Protein AF-A0A915LHL7-F1 (afdb_monomer)

Foldseek 3Di:
DQDPDQQQAFAEEEEACQLVPCVVVSCVRNVVHNYAYEYEHQDPVRLVNNCVVPDDPSNVNRYDYDYDNALLDDPAAFQAGQEYEYEAPQLVHDPVCLLSSLLVVLRRHHAFHKYKYKYQVVVVVVCCVVVVGPCVSPVVVVSVVSNVVSQWAPKDKDKFWAAPVGHTDDDPDVRIIIMIMIMTGRHHPDPVNVCPVVVVVVVVVVVVVVVVVVVVVVVVVVVVVVVPDDD

Organism: Meloidogyne javanica (NCBI:txid6303)

Radius of gyration: 27.02 Å; Cα contacts (8 Å, |Δi|>4): 341; chains: 1; bounding box: 39×40×112 Å

Secondary structure (DSSP, 8-state):
------GGG-EEEEE--TT-TTHHHHHHHHTTSS-EEEEEES-HHHHHHHHHHH--TTGGGTEEEEE-S-TTS-SS-TT-BSEEEEES-GGGS-GGGHHHHHHHHHHHBPTT-EEEEEEEHHHHHHHHHTTSS-TTTS-HHHHHHHHHHTT-EEEEEEEEEE-TTS-B-SS--TT-EEEEEEEEEPPPPPTTTTSHHHHHHHHHHHHHHHHHHHHHHHHHHHHHTSS----

pLDDT: mean 85.51, std 13.25, range [26.3, 98.06]

Solvent-accessible surface area (backbone atoms only — not comparable to full-atom values): 12699 Å² total; per-residue (Å²): 131,82,78,88,68,74,54,22,63,35,32,36,38,34,46,46,45,53,78,40,83,63,48,62,71,49,46,71,51,14,64,89,44,79,18,36,42,35,34,36,21,70,49,61,70,38,38,54,51,28,48,66,73,62,52,47,83,71,41,56,78,38,44,46,78,42,71,43,94,50,70,57,64,65,100,63,57,70,51,60,25,51,31,37,37,35,52,74,41,74,54,76,48,60,81,91,43,50,52,49,22,35,39,38,51,50,42,27,36,22,64,61,23,43,38,40,38,39,34,52,53,63,60,52,53,51,38,35,74,70,65,76,41,58,73,79,47,67,37,64,64,63,53,50,54,36,37,44,76,41,58,35,35,82,73,44,80,47,82,45,39,20,42,90,87,65,49,78,50,94,68,93,50,94,68,50,43,50,30,43,37,40,36,33,24,33,54,63,76,54,80,65,78,75,34,55,65,57,51,50,53,49,51,53,51,50,54,55,47,54,54,51,51,53,51,51,54,52,50,52,53,56,55,61,62,65,75,73,69,86,130

Nearest PDB structures (foldseek):
  7d8d-assembly1_A  TM=6.693E-01  e=1.305E-07  Saccharomyces cerevisiae
  7wh9-assembly1_C-2  TM=6.176E-01  e=7.398E-08  Aspergillus terreus
  7wh9-assembly1_B-2  TM=6.108E-01  e=6.946E-08  Aspergillus terreus
  7wh9-assembly1_A-2  TM=6.175E-01  e=2.781E-07  Aspergillus terreus
  3tma-assembly1_A  TM=6.399E-01  e=4.906E-07  Thermus thermophilus HB27

Structure (mmCIF, N/CA/C/O backbone):
data_AF-A0A915LHL7-F1
#
_entry.id   AF-A0A915LHL7-F1
#
loop_
_atom_site.group_PDB
_atom_site.id
_atom_site.type_symbol
_atom_site.label_atom_id
_atom_site.label_alt_id
_atom_site.label_comp_id
_atom_site.label_asym_id
_atom_site.label_entity_id
_atom_site.label_seq_id
_atom_site.pdbx_PDB_ins_code
_atom_site.Cartn_x
_atom_site.Cartn_y
_atom_site.Cartn_z
_atom_site.occupancy
_atom_site.B_iso_or_equiv
_atom_site.auth_seq_id
_atom_site.auth_comp_id
_atom_site.auth_asym_id
_atom_site.auth_atom_id
_atom_site.pdbx_PDB_model_num
ATOM 1 N N . MET A 1 1 ? -19.842 -10.366 6.583 1.00 26.30 1 MET A N 1
ATOM 2 C CA . MET A 1 1 ? -20.175 -9.580 5.375 1.00 26.30 1 MET A CA 1
ATOM 3 C C . MET A 1 1 ? -19.188 -8.427 5.313 1.00 26.30 1 MET A C 1
ATOM 5 O O . MET A 1 1 ? -19.157 -7.659 6.261 1.00 26.30 1 MET A O 1
ATOM 9 N N . CYS A 1 2 ? -18.331 -8.351 4.290 1.00 27.56 2 CYS A N 1
ATOM 10 C CA . CYS A 1 2 ? -17.519 -7.148 4.072 1.00 27.56 2 CYS A CA 1
ATOM 11 C C . CYS A 1 2 ? -18.467 -6.035 3.605 1.00 27.56 2 CYS A C 1
ATOM 13 O O . CYS A 1 2 ? -19.235 -6.298 2.674 1.00 27.56 2 CYS A O 1
ATOM 15 N N . PRO A 1 3 ? -18.472 -4.843 4.219 1.00 37.47 3 PRO A N 1
ATOM 16 C CA . PRO A 1 3 ? -19.232 -3.728 3.683 1.00 37.47 3 PRO A CA 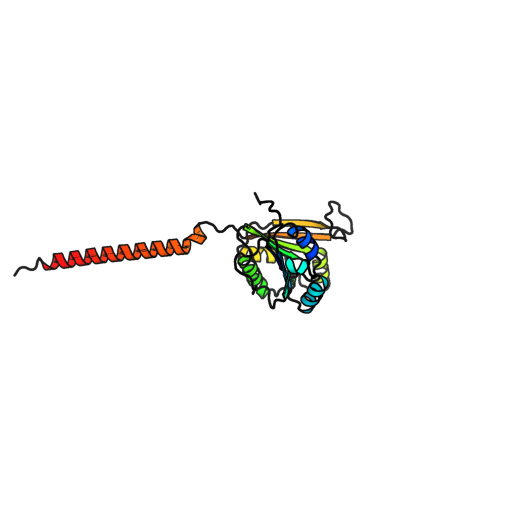1
ATOM 17 C C . PRO A 1 3 ? -18.677 -3.421 2.292 1.00 37.47 3 PRO A C 1
ATOM 19 O O . PRO A 1 3 ? -17.475 -3.229 2.131 1.00 37.47 3 PRO A O 1
ATOM 22 N N . THR A 1 4 ? -19.529 -3.389 1.273 1.00 42.34 4 THR A N 1
ATOM 23 C CA . THR A 1 4 ? -19.229 -2.651 0.045 1.00 42.34 4 THR A CA 1
ATOM 24 C C . THR A 1 4 ? -19.345 -1.170 0.391 1.00 42.34 4 THR A C 1
ATOM 26 O O . THR A 1 4 ? -20.385 -0.561 0.141 1.00 42.34 4 THR A O 1
ATOM 29 N N . SER A 1 5 ? -18.343 -0.620 1.080 1.00 52.28 5 SER A N 1
ATOM 30 C CA . SER A 1 5 ? -18.263 0.817 1.323 1.00 52.28 5 SER A CA 1
ATOM 31 C C . SER A 1 5 ? -17.889 1.505 0.015 1.00 52.28 5 SER A C 1
ATOM 33 O O . SER A 1 5 ? -17.017 1.057 -0.731 1.00 52.28 5 SER A O 1
ATOM 35 N N . SER A 1 6 ? -18.611 2.568 -0.315 1.00 70.06 6 SER A N 1
ATOM 36 C CA . SER A 1 6 ? -18.212 3.476 -1.380 1.00 70.06 6 SER A CA 1
ATOM 37 C C . SER A 1 6 ? -16.912 4.167 -0.971 1.00 70.06 6 SER A C 1
ATOM 39 O O . SER A 1 6 ? -16.874 4.730 0.116 1.00 70.06 6 SER A O 1
ATOM 41 N N . LEU A 1 7 ? -15.908 4.212 -1.850 1.00 82.75 7 LEU A N 1
ATOM 42 C CA . LEU A 1 7 ? -14.631 4.907 -1.595 1.00 82.75 7 LEU A CA 1
ATOM 43 C C . LEU A 1 7 ? -14.772 6.437 -1.449 1.00 82.75 7 LEU A C 1
ATOM 45 O O . LEU A 1 7 ? -13.786 7.132 -1.245 1.00 82.75 7 LEU A O 1
ATOM 49 N N . LEU A 1 8 ? -15.986 6.972 -1.596 1.00 89.62 8 LEU A N 1
ATOM 50 C CA . LEU A 1 8 ? -16.283 8.399 -1.688 1.00 89.62 8 LEU A CA 1
ATOM 51 C C . LEU A 1 8 ? -15.674 9.228 -0.558 1.00 89.62 8 LEU A C 1
ATOM 53 O O . LEU A 1 8 ? -15.230 10.338 -0.822 1.00 89.62 8 LEU A O 1
ATOM 57 N N . ASP A 1 9 ? -15.650 8.700 0.664 1.00 93.00 9 ASP A N 1
ATOM 58 C CA . ASP A 1 9 ? -15.151 9.389 1.859 1.00 93.00 9 ASP A CA 1
ATOM 59 C C . ASP A 1 9 ? -13.873 8.745 2.428 1.00 93.00 9 ASP A C 1
ATOM 61 O O . ASP A 1 9 ? -13.422 9.114 3.512 1.00 93.00 9 ASP A O 1
ATOM 65 N N . ASP A 1 10 ? -13.276 7.800 1.697 1.00 94.75 10 ASP A N 1
ATOM 66 C CA . ASP A 1 10 ? -12.137 7.021 2.176 1.00 94.75 10 ASP A CA 1
ATOM 67 C C . ASP A 1 10 ? -10.823 7.803 2.058 1.00 94.75 10 ASP A C 1
ATOM 69 O O . ASP A 1 10 ? -10.541 8.481 1.062 1.00 94.75 10 ASP A O 1
ATOM 73 N N . TYR A 1 11 ? -9.978 7.649 3.074 1.00 96.94 11 TYR A N 1
ATOM 74 C CA . TYR A 1 11 ? -8.592 8.096 3.068 1.00 96.94 11 TYR A CA 1
ATOM 75 C C . TYR A 1 11 ? -7.725 6.933 2.596 1.00 96.94 11 TYR A C 1
ATOM 77 O O . TYR A 1 11 ? -7.602 5.916 3.285 1.00 96.94 11 TYR A O 1
ATOM 85 N N . ILE A 1 12 ? -7.134 7.071 1.413 1.00 96.81 12 ILE A N 1
ATOM 86 C CA . ILE A 1 12 ? -6.463 5.971 0.715 1.00 96.81 12 ILE A CA 1
ATOM 87 C C . ILE A 1 12 ? -4.965 6.243 0.653 1.00 96.81 12 ILE A C 1
ATOM 89 O O . ILE A 1 12 ? -4.556 7.282 0.136 1.00 96.81 12 ILE A O 1
ATOM 93 N N . LEU A 1 13 ? -4.154 5.299 1.137 1.00 97.44 13 LEU A N 1
ATOM 94 C CA . LEU A 1 13 ? -2.696 5.342 1.019 1.00 97.44 13 LEU A CA 1
ATOM 95 C C . LEU A 1 13 ? -2.204 4.430 -0.113 1.00 97.44 13 LEU A C 1
ATOM 97 O O . LEU A 1 13 ? -2.380 3.214 -0.056 1.00 97.44 13 LEU A O 1
ATOM 101 N N . GLU A 1 14 ? -1.520 5.002 -1.098 1.00 96.00 14 GLU A N 1
ATOM 102 C CA . GLU A 1 14 ? -0.717 4.282 -2.085 1.00 96.00 14 GLU A CA 1
ATOM 103 C C . GLU A 1 14 ? 0.763 4.315 -1.688 1.00 96.00 14 GLU A C 1
ATOM 105 O O . GLU A 1 14 ? 1.358 5.382 -1.508 1.00 96.00 14 GLU A O 1
ATOM 110 N N . VAL A 1 15 ? 1.374 3.135 -1.580 1.00 95.19 15 VAL A N 1
ATOM 111 C CA . VAL A 1 15 ? 2.808 2.986 -1.312 1.00 95.19 15 VAL A CA 1
ATOM 112 C C . VAL A 1 15 ? 3.547 2.701 -2.616 1.00 95.19 15 VAL A C 1
ATOM 114 O O . VAL A 1 15 ? 3.304 1.683 -3.260 1.00 95.19 15 VAL A O 1
ATOM 117 N N . GLY A 1 16 ? 4.479 3.580 -2.981 1.00 92.88 16 GLY A N 1
ATOM 118 C CA . GLY A 1 16 ? 5.259 3.482 -4.213 1.00 92.88 16 GLY A CA 1
ATOM 119 C C . GLY A 1 16 ? 4.461 3.847 -5.460 1.00 92.88 16 GLY A C 1
ATOM 120 O O . GLY A 1 16 ? 4.367 3.035 -6.380 1.00 92.88 16 GLY A O 1
ATOM 121 N N . PHE A 1 17 ? 3.889 5.056 -5.499 1.00 92.38 17 PHE A N 1
ATOM 122 C CA . PHE A 1 17 ? 3.040 5.494 -6.617 1.00 92.38 17 PHE A CA 1
ATOM 123 C C . PHE A 1 17 ? 3.780 5.587 -7.962 1.00 92.38 17 PHE A C 1
ATOM 125 O O . PHE A 1 17 ? 3.149 5.655 -9.023 1.00 92.38 17 PHE A O 1
ATOM 132 N N . GLY A 1 18 ? 5.119 5.599 -7.965 1.00 89.94 18 GLY A N 1
ATOM 133 C CA . GLY A 1 18 ? 5.922 5.591 -9.180 1.00 89.94 18 GLY A CA 1
ATOM 134 C C . GLY A 1 18 ? 5.549 6.735 -10.121 1.00 89.94 18 GLY A C 1
ATOM 135 O O . GLY A 1 18 ? 5.744 7.894 -9.782 1.00 89.94 18 GLY A O 1
ATOM 136 N N . ARG A 1 19 ? 5.030 6.406 -11.314 1.00 86.88 19 ARG A N 1
ATOM 137 C CA . ARG A 1 19 ? 4.592 7.376 -12.345 1.00 86.88 19 ARG A CA 1
ATOM 138 C C . ARG A 1 19 ? 3.170 7.919 -12.147 1.00 86.88 19 ARG A C 1
ATOM 140 O O . ARG A 1 19 ? 2.684 8.644 -13.000 1.00 86.88 19 ARG A O 1
ATOM 147 N N . GLY A 1 20 ? 2.469 7.507 -11.093 1.00 85.75 20 GLY A N 1
ATOM 148 C CA . GLY A 1 20 ? 1.106 7.967 -10.819 1.00 85.75 20 GLY A CA 1
ATOM 149 C C . GLY A 1 20 ? 0.015 7.302 -11.660 1.00 85.75 20 GLY A C 1
ATOM 150 O O . GLY A 1 20 ? -1.114 7.770 -11.656 1.00 85.75 20 GLY A O 1
ATOM 151 N N . ASN A 1 21 ? 0.299 6.183 -12.339 1.00 84.25 21 ASN A N 1
ATOM 152 C CA . ASN A 1 21 ? -0.685 5.482 -13.183 1.00 84.25 21 ASN A CA 1
ATOM 153 C C . ASN A 1 21 ? -1.967 5.064 -12.431 1.00 84.25 21 ASN A C 1
ATOM 155 O O . ASN A 1 21 ? -3.000 4.845 -13.057 1.00 84.25 21 ASN A O 1
ATOM 159 N N . GLY A 1 22 ? -1.877 4.863 -11.112 1.00 82.88 22 GLY A N 1
ATOM 160 C CA . GLY A 1 22 ? -3.012 4.511 -10.260 1.00 82.88 22 GLY A CA 1
ATOM 161 C C . GLY A 1 22 ? -3.809 5.714 -9.759 1.00 82.88 22 GLY A C 1
ATOM 162 O O . GLY A 1 22 ? -4.953 5.537 -9.347 1.00 82.88 22 GLY A O 1
ATOM 163 N N . VAL A 1 23 ? -3.243 6.924 -9.824 1.00 87.88 23 VAL A N 1
ATOM 164 C CA . VAL A 1 23 ? -3.800 8.109 -9.167 1.00 87.88 23 VAL A CA 1
ATOM 165 C C . VAL A 1 23 ? -5.158 8.460 -9.755 1.00 87.88 23 VAL A C 1
ATOM 167 O O . VAL A 1 23 ? -6.136 8.498 -9.014 1.00 87.88 23 VAL A O 1
ATOM 170 N N . ASP A 1 24 ? -5.245 8.647 -11.073 1.00 85.19 24 ASP A N 1
ATOM 171 C CA . ASP A 1 24 ? -6.485 9.074 -11.734 1.00 85.19 24 ASP A CA 1
ATOM 172 C C . ASP A 1 24 ? -7.638 8.102 -11.453 1.00 85.19 24 ASP A C 1
ATOM 174 O O . ASP A 1 24 ? -8.745 8.515 -11.111 1.00 85.19 24 ASP A O 1
ATOM 178 N N . LEU A 1 25 ? -7.352 6.796 -11.480 1.00 86.75 25 LEU A N 1
ATOM 179 C CA . LEU A 1 25 ? -8.334 5.742 -11.209 1.00 86.75 25 LEU A CA 1
ATOM 180 C C . LEU A 1 25 ? -8.891 5.792 -9.781 1.00 86.75 25 LEU A C 1
ATOM 182 O O . LEU A 1 25 ? -10.041 5.409 -9.549 1.00 86.75 25 LEU A O 1
ATOM 186 N N . ILE A 1 26 ? -8.075 6.202 -8.809 1.00 89.56 26 ILE A N 1
ATOM 187 C CA . ILE A 1 26 ? -8.510 6.375 -7.421 1.00 89.56 26 ILE A CA 1
ATOM 188 C C . ILE A 1 26 ? -9.242 7.702 -7.262 1.00 89.56 26 ILE A C 1
ATOM 190 O O . ILE A 1 26 ? -10.323 7.740 -6.671 1.00 89.56 26 ILE A O 1
ATOM 194 N N . LEU A 1 27 ? -8.689 8.773 -7.826 1.00 88.81 27 LEU A N 1
ATOM 195 C CA . LEU A 1 27 ? -9.266 10.104 -7.769 1.00 88.81 27 LEU A CA 1
ATOM 196 C C . LEU A 1 27 ? -10.687 10.131 -8.327 1.00 88.81 27 LEU A C 1
ATOM 198 O O . LEU A 1 27 ? -11.585 10.628 -7.651 1.00 88.81 27 LEU A O 1
ATOM 202 N N . GLU A 1 28 ? -10.929 9.513 -9.485 1.00 88.44 28 GLU A N 1
ATOM 203 C CA . GLU A 1 28 ? -12.268 9.365 -10.075 1.00 88.44 28 GLU A CA 1
ATOM 204 C C . GLU A 1 28 ? -13.296 8.767 -9.100 1.00 88.44 28 GLU A C 1
ATOM 206 O O . GLU A 1 28 ? -14.484 9.090 -9.168 1.00 88.44 28 GLU A O 1
ATOM 211 N N . ARG A 1 29 ? -12.856 7.910 -8.169 1.00 89.38 29 ARG A N 1
ATOM 212 C CA . ARG A 1 29 ? -13.735 7.258 -7.190 1.00 89.38 29 ARG A CA 1
ATOM 213 C C . ARG A 1 29 ? -13.945 8.048 -5.908 1.00 89.38 29 ARG A C 1
ATOM 215 O O . ARG A 1 29 ? -14.979 7.845 -5.280 1.00 89.38 29 ARG A O 1
ATOM 222 N N . ILE A 1 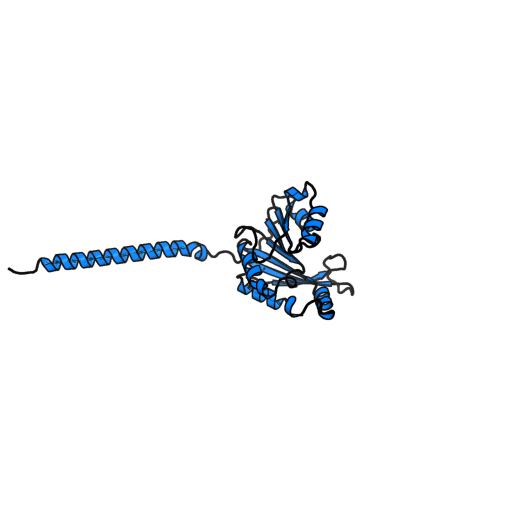30 ? -13.011 8.913 -5.518 1.00 90.31 30 ILE A N 1
ATOM 223 C CA . ILE A 1 30 ? -13.119 9.720 -4.288 1.00 90.31 30 ILE A CA 1
ATOM 224 C C . ILE A 1 30 ? -13.610 11.148 -4.558 1.00 90.31 30 ILE A C 1
ATOM 226 O O . ILE A 1 30 ? -14.157 11.792 -3.666 1.00 90.31 30 ILE A O 1
ATOM 230 N N . PHE A 1 31 ? -13.452 11.653 -5.789 1.00 86.88 31 PHE A N 1
ATOM 231 C CA . PHE A 1 31 ? -13.861 13.005 -6.185 1.00 86.88 31 PHE A CA 1
ATOM 232 C C . PHE A 1 31 ? -15.321 13.346 -5.851 1.00 86.88 31 PHE A C 1
ATOM 234 O O . PHE A 1 31 ? -15.551 14.473 -5.412 1.00 86.88 31 PHE A O 1
ATOM 241 N N . PRO A 1 32 ? -16.307 12.435 -6.010 1.00 88.56 32 PRO A N 1
ATOM 242 C CA . PRO A 1 32 ? -17.695 12.769 -5.701 1.00 88.56 32 PRO A CA 1
ATOM 243 C C . PRO A 1 32 ? -18.003 12.887 -4.195 1.00 88.56 32 PRO A C 1
ATOM 245 O O . PRO A 1 32 ? -19.106 13.309 -3.855 1.00 88.56 32 PRO A O 1
ATOM 248 N N . GLY A 1 33 ? -17.076 12.513 -3.302 1.00 89.81 33 GLY A N 1
ATOM 249 C CA . GLY A 1 33 ? -17.235 12.605 -1.846 1.00 89.81 33 GLY A CA 1
ATOM 250 C C . GLY A 1 33 ? -16.120 13.403 -1.168 1.00 89.81 33 GLY A C 1
ATOM 251 O O . GLY A 1 33 ? -15.505 14.278 -1.780 1.00 89.81 33 GLY A O 1
ATOM 252 N N . ASN A 1 34 ? -15.860 13.136 0.115 1.00 91.56 34 ASN A N 1
ATOM 253 C CA . ASN A 1 34 ? -14.859 13.847 0.924 1.00 91.56 34 ASN A CA 1
ATOM 254 C C . ASN A 1 34 ? -13.522 13.110 1.060 1.00 91.56 34 ASN A C 1
ATOM 256 O O . ASN A 1 34 ? -12.629 13.607 1.740 1.00 91.56 34 ASN A O 1
ATOM 260 N N . GLY A 1 35 ? -13.368 11.974 0.386 1.00 93.38 35 GLY A N 1
ATOM 261 C CA . GLY A 1 35 ? -12.179 11.137 0.444 1.00 93.38 35 GLY A CA 1
ATOM 262 C C . GLY A 1 35 ? -10.947 11.856 -0.085 1.00 93.38 35 GLY A C 1
ATOM 263 O O . GLY A 1 35 ? -11.043 12.860 -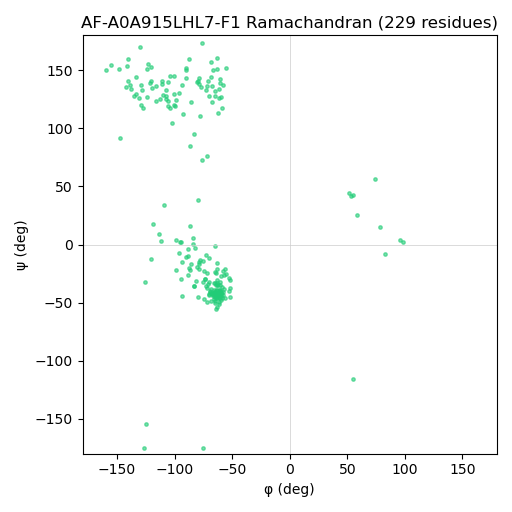0.811 1.00 93.38 35 GLY A O 1
ATOM 264 N N . GLN A 1 36 ? -9.788 11.329 0.297 1.00 94.94 36 GLN A N 1
ATOM 265 C CA . GLN A 1 36 ? -8.495 11.915 -0.023 1.00 94.94 36 GLN A CA 1
ATOM 266 C C . GLN A 1 36 ? -7.466 10.826 -0.335 1.00 94.94 36 GLN A C 1
ATOM 268 O O . GLN A 1 36 ? -7.368 9.805 0.346 1.00 94.94 36 GLN A O 1
ATOM 273 N N . TYR A 1 37 ? -6.698 11.058 -1.394 1.00 95.06 37 TYR A N 1
ATOM 274 C CA . TYR A 1 37 ? -5.618 10.193 -1.833 1.00 95.06 37 TYR A CA 1
ATOM 275 C C . TYR A 1 37 ? -4.289 10.655 -1.228 1.00 95.06 37 TYR A C 1
ATOM 277 O O . TYR A 1 37 ? -3.972 11.846 -1.221 1.00 95.06 37 TYR A O 1
ATOM 285 N N . TYR A 1 38 ? -3.491 9.698 -0.770 1.00 95.75 38 TYR A N 1
ATOM 286 C CA . TYR A 1 38 ? -2.150 9.905 -0.249 1.00 95.75 38 TYR A CA 1
ATOM 287 C C . TYR A 1 38 ? -1.198 8.973 -0.981 1.00 95.75 38 TYR A C 1
ATOM 289 O O . TYR A 1 38 ? -1.321 7.760 -0.879 1.00 95.75 38 TYR A O 1
ATOM 297 N N . GLY A 1 39 ? -0.237 9.531 -1.704 1.00 94.69 39 GLY A N 1
ATOM 298 C CA . GLY A 1 39 ? 0.826 8.773 -2.347 1.00 94.69 39 GLY A CA 1
ATOM 299 C C . GLY A 1 39 ? 2.146 8.990 -1.623 1.00 94.69 39 GLY A C 1
ATOM 300 O O . GLY A 1 39 ? 2.579 10.135 -1.477 1.00 94.69 39 GLY A O 1
ATOM 301 N N . ILE A 1 40 ? 2.825 7.907 -1.240 1.00 94.62 40 ILE A N 1
ATOM 302 C CA . ILE A 1 40 ? 4.218 7.959 -0.776 1.00 94.62 40 ILE A CA 1
ATOM 303 C C . ILE A 1 40 ? 5.174 7.297 -1.767 1.00 94.62 40 ILE A C 1
ATOM 305 O O . ILE A 1 40 ? 4.864 6.253 -2.333 1.00 94.62 40 ILE A O 1
ATOM 309 N N . GLU A 1 41 ? 6.351 7.886 -1.965 1.00 93.06 41 GLU A N 1
ATOM 310 C CA . GLU A 1 41 ? 7.377 7.367 -2.877 1.00 93.06 41 GLU A CA 1
ATOM 311 C C . GLU A 1 41 ? 8.776 7.539 -2.276 1.00 93.06 41 GLU A C 1
ATOM 313 O O . GLU A 1 41 ? 9.080 8.545 -1.634 1.00 93.06 41 GLU A O 1
ATOM 318 N N . LEU A 1 42 ? 9.625 6.528 -2.472 1.00 91.00 42 LEU A N 1
ATOM 319 C CA . LEU A 1 42 ? 11.000 6.512 -1.976 1.00 91.00 42 LEU A CA 1
ATOM 320 C C . LEU A 1 42 ? 11.938 7.261 -2.934 1.00 91.00 42 LEU A C 1
ATOM 322 O O . LEU A 1 42 ? 12.896 7.903 -2.512 1.00 91.00 42 LEU A O 1
ATOM 326 N N . SER A 1 43 ? 11.685 7.168 -4.241 1.00 89.44 43 SER A N 1
ATOM 327 C CA . SER A 1 43 ? 12.497 7.837 -5.254 1.00 89.44 43 SER A CA 1
ATOM 328 C C . SER A 1 43 ? 12.156 9.324 -5.353 1.00 89.44 43 SER A C 1
ATOM 330 O O . SER A 1 43 ? 11.116 9.682 -5.900 1.00 89.44 43 SER A O 1
ATOM 332 N N . ASN A 1 44 ? 13.078 10.193 -4.927 1.00 86.81 44 ASN A N 1
ATOM 333 C CA . ASN A 1 44 ? 12.933 11.654 -5.050 1.00 86.81 44 ASN A CA 1
ATOM 334 C C . ASN A 1 44 ? 12.591 12.063 -6.487 1.00 86.81 44 ASN A C 1
ATOM 336 O O . ASN A 1 44 ? 11.666 12.825 -6.724 1.00 86.81 44 ASN A O 1
ATOM 340 N N . TYR A 1 45 ? 13.298 11.480 -7.458 1.00 88.44 45 TYR A N 1
ATOM 341 C CA . TYR A 1 45 ? 13.081 11.754 -8.875 1.00 88.44 45 TYR A CA 1
ATOM 342 C C . TYR A 1 45 ? 11.654 11.415 -9.330 1.00 88.44 45 TYR A C 1
ATOM 344 O O . TYR A 1 45 ? 11.036 12.198 -10.046 1.00 88.44 45 TYR A O 1
ATOM 352 N N . MET A 1 46 ? 11.121 10.259 -8.916 1.00 88.75 46 MET A N 1
ATOM 353 C CA . MET A 1 46 ? 9.758 9.860 -9.284 1.00 88.75 46 MET A CA 1
ATOM 354 C C . MET A 1 46 ? 8.714 10.694 -8.541 1.00 88.75 46 MET A C 1
ATOM 356 O O . MET A 1 46 ? 7.701 11.054 -9.133 1.00 88.75 46 MET A O 1
ATOM 360 N N . ALA A 1 47 ? 8.971 11.036 -7.276 1.00 87.88 47 ALA A N 1
ATOM 361 C CA . ALA A 1 47 ? 8.092 11.901 -6.504 1.00 87.88 47 ALA A CA 1
ATOM 362 C C . ALA A 1 47 ? 7.964 13.291 -7.141 1.00 87.88 47 ALA A C 1
ATOM 364 O O . ALA A 1 47 ? 6.847 13.780 -7.324 1.00 87.88 47 ALA A O 1
ATOM 365 N N . ASP A 1 48 ? 9.084 13.888 -7.547 1.00 86.00 48 ASP A N 1
ATOM 366 C CA . ASP A 1 48 ? 9.113 15.206 -8.181 1.00 86.00 48 ASP A CA 1
ATOM 367 C C . ASP A 1 48 ? 8.393 15.198 -9.534 1.00 86.00 48 ASP A C 1
ATOM 369 O O . ASP A 1 48 ? 7.502 16.016 -9.763 1.00 86.00 48 ASP A O 1
ATOM 373 N N . ILE A 1 49 ? 8.722 14.248 -10.417 1.00 86.62 49 ILE A N 1
ATOM 374 C CA . ILE A 1 49 ? 8.110 14.185 -11.752 1.00 86.62 4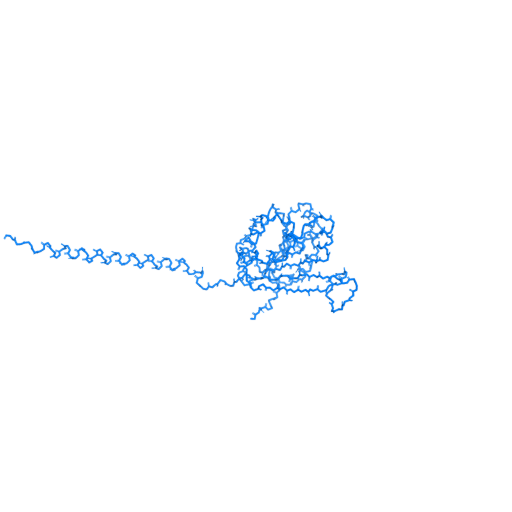9 ILE A CA 1
ATOM 375 C C . ILE A 1 49 ? 6.611 13.944 -11.650 1.00 86.62 49 ILE A C 1
ATOM 377 O O . ILE A 1 49 ? 5.834 14.738 -12.174 1.00 86.62 49 ILE A O 1
ATOM 381 N N . THR A 1 50 ? 6.191 12.903 -10.939 1.00 85.25 50 THR A N 1
ATOM 382 C CA . THR A 1 50 ? 4.775 12.535 -10.888 1.00 85.25 50 THR A CA 1
ATOM 383 C C . THR A 1 50 ? 3.949 13.609 -10.204 1.00 85.25 50 THR A C 1
ATOM 385 O O . THR A 1 50 ? 2.883 13.959 -10.696 1.00 85.25 50 THR A O 1
ATOM 388 N N . SER A 1 51 ? 4.439 14.193 -9.106 1.00 81.00 51 SER A N 1
ATOM 389 C CA . SER A 1 51 ? 3.716 15.293 -8.466 1.00 81.00 51 SER A CA 1
ATOM 390 C C . SER A 1 51 ? 3.614 16.514 -9.384 1.00 81.00 51 SER A C 1
ATOM 392 O O . SER A 1 51 ? 2.581 17.172 -9.382 1.00 81.00 51 SER A O 1
ATOM 394 N N . SER A 1 52 ? 4.627 16.803 -10.207 1.00 81.81 52 SER A N 1
ATOM 395 C CA . SER A 1 52 ? 4.568 17.910 -11.168 1.00 81.81 52 SER A CA 1
ATOM 396 C C . SER A 1 52 ? 3.608 17.656 -12.337 1.00 81.81 52 SER A C 1
ATOM 398 O O . SER A 1 52 ? 2.969 18.595 -12.804 1.00 81.81 52 SER A O 1
ATOM 400 N N . GLU A 1 53 ? 3.486 16.403 -12.784 1.00 82.56 53 GLU A N 1
ATOM 401 C CA . GLU A 1 53 ? 2.638 16.011 -13.916 1.00 82.56 53 GLU A CA 1
ATOM 402 C C . GLU A 1 53 ? 1.170 15.815 -13.513 1.00 82.56 53 GLU A C 1
ATOM 404 O O . GLU A 1 53 ? 0.277 16.139 -14.292 1.00 82.56 53 GLU A O 1
ATOM 409 N N . VAL A 1 54 ? 0.918 15.303 -12.304 1.00 77.69 54 VAL A N 1
ATOM 410 C CA . VAL A 1 54 ? -0.421 14.902 -11.838 1.00 77.69 54 VAL A CA 1
ATOM 411 C C . VAL A 1 54 ? -1.127 16.008 -11.050 1.00 77.69 54 VAL A C 1
ATOM 413 O O . VAL A 1 54 ? -2.352 16.089 -11.052 1.00 77.69 54 VAL A O 1
ATOM 416 N N . LEU A 1 55 ? -0.389 16.880 -10.354 1.00 75.94 55 LEU A N 1
ATOM 417 C CA . LEU A 1 55 ? -1.002 17.905 -9.506 1.00 75.94 55 LEU A CA 1
ATOM 418 C C . LEU A 1 55 ? -1.346 19.182 -10.280 1.00 75.94 55 LEU A C 1
ATOM 420 O O . LEU A 1 55 ? -0.613 20.180 -10.219 1.00 75.94 55 LEU A O 1
ATOM 424 N N . ASP A 1 56 ? -2.519 19.181 -10.907 1.00 79.94 56 ASP A N 1
ATOM 425 C CA . ASP A 1 56 ? -3.241 20.415 -11.216 1.00 79.94 56 ASP A CA 1
ATOM 426 C C . ASP A 1 56 ? -3.933 21.003 -9.965 1.00 79.94 56 ASP A C 1
ATOM 428 O O . ASP A 1 56 ? -3.927 20.411 -8.879 1.00 79.94 56 ASP A O 1
ATOM 432 N N . ASP A 1 57 ? -4.511 22.200 -10.092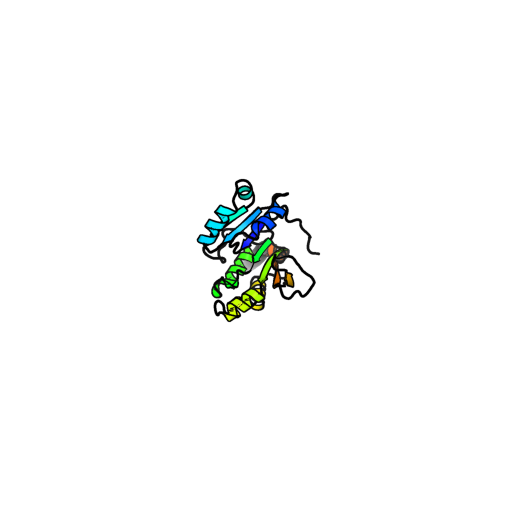 1.00 70.19 57 ASP A N 1
ATOM 433 C CA . ASP A 1 57 ? -5.117 22.912 -8.957 1.00 70.19 57 ASP A CA 1
ATOM 434 C C . ASP A 1 57 ? -6.273 22.136 -8.306 1.00 70.19 57 ASP A C 1
ATOM 436 O O . ASP A 1 57 ? -6.466 22.212 -7.092 1.00 70.19 57 ASP A O 1
ATOM 440 N N . ILE A 1 58 ? -7.024 21.358 -9.091 1.00 68.81 58 ILE A N 1
ATOM 441 C CA . ILE A 1 58 ? -8.159 20.568 -8.603 1.00 68.81 58 ILE A CA 1
ATOM 442 C C . ILE A 1 58 ? -7.640 19.362 -7.823 1.00 68.81 58 ILE A C 1
ATOM 444 O O . ILE A 1 58 ? -8.067 19.101 -6.695 1.00 68.81 58 ILE A O 1
ATOM 448 N N . THR A 1 59 ? -6.659 18.667 -8.383 1.00 76.81 59 THR A N 1
ATOM 449 C CA . THR A 1 59 ? -6.067 17.465 -7.807 1.00 76.81 59 THR A CA 1
ATOM 450 C C . THR A 1 59 ? -5.332 17.770 -6.507 1.00 76.81 59 THR A C 1
ATOM 452 O O . THR A 1 59 ? -5.419 16.988 -5.561 1.00 76.81 59 THR A O 1
ATOM 455 N N . ARG A 1 60 ? -4.721 18.955 -6.373 1.00 77.19 60 ARG A N 1
ATOM 456 C CA . ARG A 1 60 ? -4.094 19.413 -5.114 1.00 77.19 60 ARG A CA 1
ATOM 457 C C . ARG A 1 60 ? -5.050 19.469 -3.925 1.00 77.19 60 ARG A C 1
ATOM 459 O O . ARG A 1 60 ? -4.596 19.394 -2.788 1.00 77.19 60 ARG A O 1
ATOM 466 N N . THR A 1 61 ? -6.358 19.578 -4.159 1.00 82.69 61 THR A N 1
ATOM 467 C CA . THR A 1 61 ? -7.354 19.552 -3.074 1.00 82.69 61 THR A CA 1
ATOM 468 C C . THR A 1 61 ? -7.685 18.136 -2.593 1.00 82.69 61 THR A C 1
ATOM 470 O O . THR A 1 61 ? -8.174 17.968 -1.477 1.00 82.69 61 THR A O 1
ATOM 473 N N . LYS A 1 62 ? -7.397 17.112 -3.408 1.00 89.56 62 LYS A N 1
ATOM 474 C CA . LYS A 1 62 ? -7.800 15.712 -3.195 1.00 89.56 62 LYS A CA 1
ATOM 475 C C . LYS A 1 62 ? -6.646 14.721 -3.099 1.00 89.56 62 LYS A C 1
ATOM 477 O O . LYS A 1 62 ? -6.870 13.593 -2.670 1.00 89.56 62 LYS A O 1
ATOM 482 N N . ALA A 1 63 ? -5.437 15.131 -3.455 1.00 91.75 63 ALA A N 1
ATOM 483 C CA . ALA A 1 63 ? -4.255 14.291 -3.473 1.00 91.75 63 ALA A CA 1
ATOM 484 C C . ALA A 1 63 ? -3.105 14.939 -2.701 1.00 91.75 63 ALA A C 1
ATOM 486 O O . ALA A 1 63 ? -2.770 16.105 -2.913 1.00 91.75 63 ALA A O 1
ATOM 487 N N . MET A 1 64 ? -2.455 14.153 -1.850 1.00 91.50 64 MET A N 1
ATOM 488 C CA . MET A 1 64 ? -1.199 14.507 -1.202 1.00 91.50 64 MET A CA 1
ATOM 489 C C . MET A 1 64 ? -0.112 13.548 -1.668 1.00 91.50 64 MET A C 1
ATOM 491 O O . MET A 1 64 ? -0.231 12.340 -1.495 1.00 91.50 64 MET A O 1
ATOM 495 N N . PHE A 1 65 ? 0.967 14.085 -2.229 1.00 90.69 65 PHE A N 1
ATOM 496 C CA . PHE A 1 65 ? 2.146 13.308 -2.599 1.00 90.69 65 PHE A CA 1
ATOM 497 C C . PHE A 1 65 ? 3.272 13.628 -1.629 1.00 90.69 65 PHE A C 1
ATOM 499 O O . PHE A 1 65 ? 3.512 14.791 -1.304 1.00 90.69 65 PHE A O 1
ATOM 506 N N . SER A 1 66 ? 3.946 12.603 -1.124 1.00 90.06 66 SER A N 1
ATOM 507 C CA . SER A 1 66 ? 5.032 12.760 -0.163 1.00 90.06 66 SER A CA 1
ATOM 508 C C . SER A 1 66 ? 6.206 11.871 -0.532 1.00 90.06 66 SER A C 1
ATOM 510 O O . SER A 1 66 ? 6.071 10.664 -0.718 1.00 90.06 66 SER A O 1
ATOM 512 N N . GLN A 1 67 ? 7.383 12.477 -0.606 1.00 89.94 67 GLN A N 1
ATOM 513 C CA . GLN A 1 67 ? 8.625 11.725 -0.624 1.00 89.94 67 GLN A CA 1
ATOM 514 C C . GLN A 1 67 ? 8.928 11.247 0.800 1.00 89.94 67 GLN A C 1
ATOM 516 O O . GLN A 1 67 ? 8.824 12.023 1.752 1.00 89.94 67 GLN A O 1
ATOM 521 N N . ILE A 1 68 ? 9.336 9.990 0.948 1.00 89.62 68 ILE A N 1
ATOM 522 C CA . ILE A 1 68 ? 9.746 9.429 2.238 1.00 89.62 68 ILE A CA 1
ATOM 523 C C . ILE A 1 68 ? 11.164 8.867 2.167 1.00 89.62 68 ILE A C 1
ATOM 525 O O . ILE A 1 68 ? 11.651 8.500 1.103 1.00 89.62 68 ILE A O 1
ATOM 529 N N . GLY A 1 69 ? 11.835 8.795 3.318 1.00 85.19 69 GLY A N 1
ATOM 530 C CA . GLY A 1 69 ? 13.159 8.180 3.415 1.00 85.19 69 GLY A CA 1
ATOM 531 C C . GLY A 1 69 ? 13.111 6.656 3.524 1.00 85.19 69 GLY A C 1
ATOM 532 O O . GLY A 1 69 ? 14.038 5.992 3.070 1.00 85.19 69 GLY A O 1
ATOM 533 N N . MET A 1 70 ? 12.061 6.106 4.147 1.00 87.69 70 MET A N 1
ATOM 534 C CA . MET A 1 70 ? 11.868 4.670 4.380 1.00 87.69 70 MET A CA 1
ATOM 535 C C . MET A 1 70 ? 10.380 4.366 4.634 1.00 87.69 70 MET A C 1
ATOM 537 O O . MET A 1 70 ? 9.670 5.203 5.187 1.00 87.69 70 MET A O 1
ATOM 541 N N . PHE A 1 71 ? 9.907 3.167 4.275 1.00 88.31 71 PHE A N 1
ATOM 542 C CA . PHE A 1 71 ? 8.503 2.759 4.479 1.00 88.31 71 PHE A CA 1
ATOM 543 C C . PHE A 1 71 ? 8.182 2.320 5.914 1.00 88.31 71 PHE A C 1
ATOM 545 O O . PHE A 1 71 ? 7.019 2.303 6.300 1.00 88.31 71 PHE A O 1
ATOM 552 N N . ASN A 1 72 ? 9.202 2.016 6.717 1.00 89.75 72 ASN A N 1
ATOM 553 C CA . ASN A 1 72 ? 9.076 1.673 8.133 1.00 89.75 72 ASN A CA 1
ATOM 554 C C . ASN A 1 72 ? 9.073 2.900 9.067 1.00 89.75 72 ASN A C 1
ATOM 556 O O . ASN A 1 72 ? 9.262 2.751 10.273 1.00 89.75 72 ASN A O 1
ATOM 560 N N . PHE A 1 73 ? 8.854 4.102 8.529 1.00 91.25 73 PHE A N 1
ATOM 561 C CA . PHE A 1 73 ? 8.582 5.296 9.322 1.00 91.25 73 PHE A CA 1
ATOM 562 C C . PHE A 1 73 ? 7.639 6.226 8.555 1.00 91.25 73 PHE A C 1
ATOM 564 O O . PHE A 1 73 ? 8.073 7.055 7.750 1.00 91.25 73 PHE A O 1
ATOM 571 N N . LEU A 1 74 ? 6.334 6.065 8.777 1.00 94.38 74 LEU A N 1
ATOM 572 C CA . LEU A 1 74 ? 5.319 6.835 8.066 1.00 94.38 74 LEU A CA 1
ATOM 573 C C . LEU A 1 74 ? 4.869 8.060 8.881 1.00 94.38 74 LEU A C 1
ATOM 575 O O . LEU A 1 74 ? 4.470 7.905 10.039 1.00 94.38 74 LEU A O 1
ATOM 579 N N . PRO A 1 75 ? 4.834 9.272 8.291 1.00 93.31 75 PRO A N 1
ATOM 580 C CA . PRO A 1 75 ? 4.470 10.511 8.985 1.00 93.31 75 PRO A CA 1
ATOM 581 C C . PRO A 1 75 ? 2.946 10.677 9.146 1.00 93.31 75 PRO A C 1
ATOM 583 O O . PRO A 1 75 ? 2.408 11.774 9.008 1.00 93.31 75 PRO A O 1
ATOM 586 N N . TYR A 1 76 ? 2.236 9.582 9.414 1.00 96.31 76 TYR A N 1
ATOM 587 C CA . TYR A 1 76 ? 0.786 9.549 9.574 1.00 96.31 76 TYR A CA 1
ATOM 588 C C . TYR A 1 76 ? 0.410 9.026 10.954 1.00 96.31 76 TYR A C 1
ATOM 590 O O . TYR A 1 76 ? 1.141 8.242 11.566 1.00 96.31 76 TYR A O 1
ATOM 598 N N . ASN A 1 77 ? -0.755 9.446 11.437 1.00 96.56 77 ASN A N 1
ATOM 599 C CA . ASN A 1 77 ? -1.285 8.986 12.712 1.00 96.56 77 ASN A CA 1
ATOM 600 C C . ASN A 1 77 ? -1.673 7.502 12.652 1.00 96.56 77 ASN A C 1
ATOM 602 O O . ASN A 1 77 ? -1.941 6.944 11.589 1.00 96.56 77 ASN A O 1
ATOM 606 N N . THR A 1 78 ? -1.704 6.868 13.821 1.00 97.06 78 THR A N 1
ATOM 607 C CA . THR A 1 78 ? -2.280 5.530 13.985 1.00 97.06 78 THR A CA 1
ATOM 608 C C . THR A 1 78 ? -3.763 5.545 13.606 1.00 97.06 78 THR A C 1
ATOM 610 O O . THR A 1 78 ? -4.458 6.508 13.926 1.00 97.06 78 THR A O 1
ATOM 613 N N . ASP A 1 79 ? -4.246 4.478 12.964 1.00 97.31 79 ASP A N 1
ATOM 614 C CA . ASP A 1 79 ? -5.647 4.303 12.554 1.00 97.31 79 ASP A CA 1
ATOM 615 C C . ASP A 1 79 ? -6.190 5.467 11.689 1.00 97.31 79 ASP A C 1
ATOM 617 O O . ASP A 1 79 ? -7.310 5.941 11.884 1.00 97.31 79 ASP A O 1
ATOM 621 N N . PHE A 1 80 ? -5.399 5.954 10.731 1.00 97.50 80 PHE A N 1
ATOM 622 C CA . PHE A 1 80 ? -5.753 7.091 9.878 1.00 97.50 80 PHE A CA 1
ATOM 623 C C . PHE A 1 80 ? -6.406 6.685 8.547 1.00 97.50 80 PHE A C 1
ATOM 625 O O . PHE A 1 80 ? -7.417 7.271 8.162 1.00 97.50 80 PHE A O 1
ATOM 632 N N . PHE A 1 81 ? -5.870 5.674 7.859 1.00 98.06 81 PHE A N 1
ATOM 633 C CA . PHE A 1 81 ? -6.3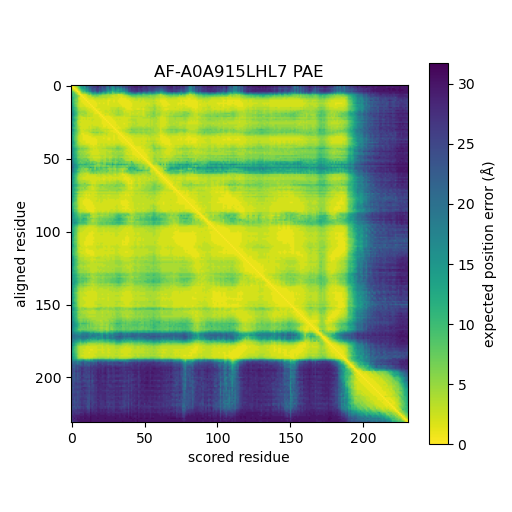14 5.302 6.510 1.00 98.06 81 PHE A CA 1
ATOM 634 C C . PHE A 1 81 ? -7.440 4.268 6.511 1.00 98.06 81 PHE A C 1
ATOM 636 O O . PHE A 1 81 ? -7.434 3.327 7.307 1.00 98.06 81 PHE A O 1
ATOM 643 N N . ASP A 1 82 ? -8.371 4.417 5.571 1.00 97.50 82 ASP A N 1
ATOM 644 C CA . ASP A 1 82 ? -9.484 3.492 5.324 1.00 97.50 82 ASP A CA 1
ATOM 645 C C . ASP A 1 82 ? -9.093 2.359 4.368 1.00 97.50 82 ASP A C 1
ATOM 647 O O . ASP A 1 82 ? -9.707 1.293 4.373 1.00 97.50 82 ASP A O 1
ATOM 651 N N . SER A 1 83 ? -8.048 2.553 3.563 1.00 96.56 83 SER A N 1
ATOM 652 C CA . SER A 1 83 ? -7.411 1.484 2.797 1.00 96.56 83 SER A CA 1
ATOM 653 C C . SER A 1 83 ? -5.961 1.823 2.462 1.00 96.56 83 SER A C 1
ATOM 655 O O . SER A 1 83 ? -5.572 2.990 2.385 1.00 96.56 83 SER A O 1
ATOM 657 N N . LEU A 1 84 ? -5.155 0.782 2.264 1.00 97.12 84 LEU A N 1
ATOM 658 C CA . LEU A 1 84 ? -3.773 0.900 1.811 1.00 97.12 84 LEU A CA 1
ATOM 659 C C . LEU A 1 84 ? -3.564 -0.037 0.630 1.00 97.12 84 LEU A C 1
ATOM 661 O O . LEU A 1 84 ? -4.012 -1.184 0.658 1.00 97.12 84 LEU A O 1
ATOM 665 N N . PHE A 1 85 ? -2.879 0.412 -0.411 1.00 96.44 85 PHE A N 1
ATOM 666 C CA . PHE A 1 85 ? -2.459 -0.488 -1.470 1.00 96.44 85 PHE A CA 1
ATOM 667 C C . PHE A 1 85 ? -1.059 -0.192 -1.982 1.00 96.44 85 PHE A C 1
ATOM 669 O O . PHE A 1 85 ? -0.519 0.902 -1.827 1.00 96.44 85 PHE A O 1
ATOM 676 N N . HIS A 1 86 ? -0.469 -1.201 -2.610 1.00 94.75 86 HIS A N 1
ATOM 677 C CA . HIS A 1 86 ? 0.748 -1.045 -3.384 1.00 94.75 86 HIS A CA 1
ATOM 678 C C . HIS A 1 86 ? 0.791 -2.028 -4.542 1.00 94.75 86 HIS A C 1
ATOM 680 O O . HIS A 1 86 ? 0.181 -3.101 -4.508 1.00 94.75 86 HIS A O 1
ATOM 686 N N . ILE A 1 87 ? 1.477 -1.632 -5.607 1.00 92.56 87 ILE A N 1
ATOM 687 C CA . ILE A 1 87 ? 1.527 -2.396 -6.848 1.00 92.56 87 ILE A CA 1
ATOM 688 C C . ILE A 1 87 ? 2.982 -2.544 -7.234 1.00 92.56 87 ILE A C 1
ATOM 690 O O . ILE A 1 87 ? 3.663 -1.556 -7.488 1.00 92.56 87 ILE A O 1
ATOM 694 N N . ASP A 1 88 ? 3.447 -3.788 -7.327 1.00 88.56 88 ASP A N 1
ATOM 695 C CA . ASP A 1 88 ? 4.780 -4.087 -7.834 1.00 88.56 88 ASP A CA 1
ATOM 696 C C . ASP A 1 88 ? 5.889 -3.266 -7.122 1.00 88.56 88 ASP A C 1
ATOM 698 O O . ASP A 1 88 ? 6.780 -2.737 -7.789 1.00 88.56 88 ASP A O 1
ATOM 702 N N . VAL A 1 89 ? 5.858 -3.134 -5.789 1.00 86.31 89 VAL A N 1
ATOM 703 C CA . VAL A 1 89 ? 6.860 -2.318 -5.070 1.00 86.31 89 VAL A CA 1
ATOM 704 C C . VAL A 1 89 ? 7.594 -3.044 -3.945 1.00 86.31 89 VAL A C 1
ATOM 706 O O . VAL A 1 89 ? 8.766 -2.750 -3.736 1.00 86.31 89 VAL A O 1
ATOM 709 N N . PHE A 1 90 ? 6.984 -3.997 -3.228 1.00 81.81 90 PHE A N 1
ATOM 710 C CA . PHE A 1 90 ? 7.604 -4.485 -1.983 1.00 81.81 90 PHE A CA 1
ATOM 711 C C . PHE A 1 90 ? 8.955 -5.185 -2.176 1.00 81.81 90 PHE A C 1
ATOM 713 O O . PHE A 1 90 ? 9.784 -5.181 -1.274 1.00 81.81 90 PHE A O 1
ATOM 720 N N . TYR A 1 91 ? 9.216 -5.725 -3.367 1.00 79.06 91 TYR A N 1
ATOM 721 C CA . TYR A 1 91 ? 10.509 -6.308 -3.731 1.00 79.06 91 TYR A CA 1
ATOM 722 C C . TYR A 1 91 ? 11.634 -5.271 -3.889 1.00 79.06 91 TYR A C 1
ATOM 724 O O . TYR A 1 91 ? 12.798 -5.640 -4.028 1.00 79.06 91 TYR A O 1
ATOM 732 N N . ALA A 1 92 ? 11.299 -3.979 -3.926 1.00 78.31 92 ALA A N 1
ATOM 733 C CA . ALA A 1 92 ? 12.255 -2.878 -3.887 1.00 78.31 92 ALA A CA 1
ATOM 734 C C . ALA A 1 92 ? 12.579 -2.441 -2.449 1.00 78.31 92 ALA A C 1
ATOM 736 O O . ALA A 1 92 ? 13.485 -1.633 -2.246 1.00 78.31 92 ALA A O 1
ATOM 737 N N . TRP A 1 93 ? 11.843 -2.939 -1.453 1.00 82.19 93 TRP A N 1
ATOM 738 C CA . TRP A 1 93 ? 12.125 -2.654 -0.053 1.00 82.19 93 TRP A CA 1
ATOM 739 C C . TRP A 1 93 ? 13.291 -3.523 0.404 1.00 82.19 93 TRP A C 1
ATOM 741 O O . TRP A 1 93 ? 13.418 -4.680 0.000 1.00 82.19 93 TRP A O 1
ATOM 751 N N . ASP A 1 94 ? 14.157 -2.975 1.257 1.00 79.75 94 ASP A N 1
ATOM 752 C CA . ASP A 1 94 ? 15.205 -3.790 1.859 1.00 79.75 94 ASP A CA 1
ATOM 753 C C . ASP A 1 94 ? 14.539 -4.928 2.639 1.00 79.75 94 ASP A C 1
ATOM 755 O O . ASP A 1 94 ? 13.671 -4.706 3.487 1.00 79.75 94 ASP A O 1
ATOM 759 N N . ASN A 1 95 ? 14.962 -6.153 2.347 1.00 79.25 95 ASN A N 1
ATOM 760 C CA . ASN A 1 95 ? 14.440 -7.365 2.955 1.00 79.25 95 ASN A CA 1
ATOM 761 C C . ASN A 1 95 ? 14.459 -7.321 4.488 1.00 79.25 95 ASN A C 1
ATOM 763 O O . ASN A 1 95 ? 13.595 -7.935 5.115 1.00 79.25 95 ASN A O 1
ATOM 767 N N . LYS A 1 96 ? 15.407 -6.578 5.072 1.00 85.25 96 LYS A N 1
ATOM 768 C CA . LYS 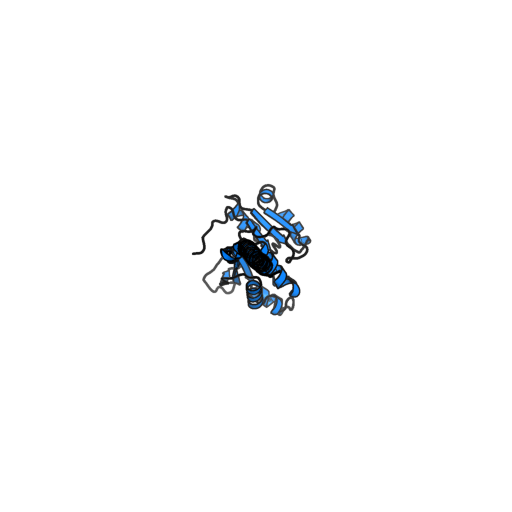A 1 96 ? 15.531 -6.392 6.520 1.00 85.25 96 LYS A CA 1
ATOM 769 C C . LYS A 1 96 ? 14.501 -5.435 7.127 1.00 85.25 96 LYS A C 1
ATOM 771 O O . LYS A 1 96 ? 14.406 -5.409 8.339 1.00 85.25 96 LYS A O 1
ATOM 776 N N . TYR A 1 97 ? 13.794 -4.651 6.309 1.00 88.94 97 TYR A N 1
ATOM 777 C CA . TYR A 1 97 ? 12.783 -3.679 6.743 1.00 88.94 97 TYR A CA 1
ATOM 778 C C . TYR A 1 97 ? 11.359 -4.075 6.344 1.00 88.94 97 TYR A C 1
ATOM 780 O O . TYR A 1 97 ? 10.421 -3.306 6.562 1.00 88.94 97 TYR A O 1
ATOM 788 N N . LEU A 1 98 ? 11.174 -5.242 5.717 1.00 91.31 98 LEU A N 1
ATOM 789 C CA . LEU A 1 98 ? 9.861 -5.687 5.247 1.00 91.31 98 LEU A CA 1
ATOM 790 C C . LEU A 1 98 ? 8.867 -5.807 6.411 1.00 91.31 98 LEU A C 1
ATOM 792 O O . LEU A 1 98 ? 7.723 -5.374 6.282 1.00 91.31 98 LEU A O 1
ATOM 796 N N . LYS A 1 99 ? 9.316 -6.348 7.549 1.00 93.88 99 LYS A N 1
ATOM 797 C CA . LYS A 1 99 ? 8.486 -6.525 8.744 1.00 93.88 99 LYS A CA 1
ATOM 798 C C . LYS A 1 99 ? 8.118 -5.190 9.377 1.00 93.88 99 LYS A C 1
ATOM 800 O O . LYS A 1 99 ? 6.945 -4.935 9.600 1.00 93.88 99 LYS A O 1
ATOM 805 N N . GLU A 1 100 ? 9.089 -4.313 9.575 1.00 95.31 100 GLU A N 1
ATOM 806 C CA . GLU A 1 100 ? 8.886 -2.990 10.157 1.00 95.31 100 GLU A CA 1
ATOM 807 C C . GLU A 1 100 ? 8.012 -2.107 9.255 1.00 95.31 100 GLU A C 1
ATOM 809 O O . GLU A 1 100 ? 7.207 -1.322 9.744 1.00 95.31 100 GLU A O 1
ATOM 814 N N . SER A 1 101 ? 8.109 -2.270 7.931 1.00 94.56 101 SER A N 1
ATOM 815 C CA . SER A 1 101 ? 7.200 -1.608 6.985 1.00 94.56 101 SER A CA 1
ATOM 816 C C . SER A 1 101 ? 5.771 -2.137 7.133 1.00 94.56 101 SER A C 1
ATOM 818 O O . SER A 1 101 ? 4.831 -1.351 7.189 1.00 94.56 101 SER A O 1
ATOM 820 N N . CYS A 1 102 ? 5.590 -3.458 7.256 1.00 96.00 102 CYS A N 1
ATOM 821 C CA . CYS A 1 102 ? 4.272 -4.048 7.509 1.00 96.00 102 CYS A CA 1
ATOM 822 C C . CYS A 1 102 ? 3.697 -3.629 8.874 1.00 96.00 102 CYS A C 1
ATOM 824 O O . CYS A 1 102 ? 2.493 -3.402 8.970 1.00 96.00 102 CYS A O 1
ATOM 826 N N . ASP A 1 103 ? 4.536 -3.454 9.897 1.00 97.12 103 ASP A N 1
ATOM 827 C CA . ASP A 1 103 ? 4.127 -2.940 11.210 1.00 97.12 103 ASP A CA 1
ATOM 828 C C . ASP A 1 103 ? 3.647 -1.487 11.127 1.00 97.12 103 ASP A C 1
ATOM 830 O O . ASP A 1 103 ? 2.615 -1.137 11.701 1.00 97.12 103 ASP A O 1
ATOM 834 N N . GLU A 1 104 ? 4.330 -0.645 10.352 1.00 97.25 104 GLU A N 1
ATOM 835 C CA . GLU A 1 104 ? 3.872 0.722 10.099 1.00 97.25 104 GLU A CA 1
ATOM 836 C C . GLU A 1 104 ? 2.573 0.762 9.297 1.00 97.25 104 GLU A C 1
ATOM 838 O O . GLU A 1 104 ? 1.677 1.538 9.629 1.00 97.25 104 GLU A O 1
ATOM 843 N N . PHE A 1 105 ? 2.420 -0.097 8.286 1.00 97.19 105 PHE A N 1
ATOM 844 C CA . PHE A 1 105 ? 1.160 -0.230 7.550 1.00 97.19 105 PHE A CA 1
ATOM 845 C C . PHE A 1 105 ? 0.023 -0.650 8.476 1.00 97.19 105 PHE A C 1
ATOM 847 O O . PHE A 1 105 ? -1.067 -0.080 8.416 1.00 97.19 105 PHE A O 1
ATOM 854 N N . TYR A 1 106 ? 0.286 -1.609 9.365 1.00 97.88 106 TYR A N 1
ATOM 855 C CA . TYR A 1 106 ? -0.666 -2.021 10.385 1.00 97.88 106 TYR A CA 1
ATOM 856 C C . TYR A 1 106 ? -1.020 -0.855 11.310 1.00 97.88 106 TYR A C 1
ATOM 858 O O . TYR A 1 106 ? -2.193 -0.646 11.615 1.00 97.88 106 TYR A O 1
ATOM 866 N N . ARG A 1 107 ? -0.035 -0.059 11.738 1.00 98.06 107 ARG A N 1
ATOM 867 C CA . ARG A 1 107 ? -0.249 1.103 12.606 1.00 98.06 107 ARG A CA 1
ATOM 868 C C . ARG A 1 107 ? -1.149 2.147 11.948 1.00 98.06 107 ARG A C 1
ATOM 870 O O . ARG A 1 107 ? -2.103 2.589 12.582 1.00 98.06 107 ARG A O 1
ATOM 877 N N . VAL A 1 108 ? -0.871 2.546 10.708 1.00 98.06 108 VAL A N 1
ATOM 878 C CA . VAL A 1 108 ? -1.585 3.657 10.049 1.00 98.06 108 VAL A CA 1
ATOM 879 C C . VAL A 1 108 ? -2.962 3.273 9.506 1.00 98.06 108 VAL A C 1
ATOM 881 O O . VAL A 1 108 ? -3.791 4.155 9.295 1.00 98.06 108 VAL A O 1
ATOM 884 N N . LEU A 1 109 ? -3.231 1.988 9.274 1.00 98.06 109 LEU A N 1
ATOM 885 C CA . LEU A 1 109 ? -4.521 1.518 8.771 1.00 98.06 109 LEU A CA 1
ATOM 886 C C . LEU A 1 109 ? -5.553 1.417 9.904 1.00 98.06 109 LEU A C 1
ATOM 888 O O . LEU A 1 109 ? -5.230 0.959 10.998 1.00 98.06 109 LEU A O 1
ATOM 892 N N . LYS A 1 110 ? -6.807 1.810 9.666 1.00 97.12 110 LYS A N 1
ATOM 893 C CA . LYS A 1 110 ? -7.900 1.655 10.640 1.00 97.12 110 LYS A CA 1
ATOM 894 C C . LYS A 1 110 ? -8.244 0.173 10.890 1.00 97.12 110 LYS A C 1
ATOM 896 O O . LYS A 1 110 ? -8.099 -0.659 9.992 1.00 97.12 110 LYS A O 1
ATOM 901 N N . PRO A 1 111 ? -8.724 -0.203 12.090 1.00 96.12 111 PRO A N 1
ATOM 902 C CA . PRO A 1 111 ? -9.261 -1.540 12.334 1.00 96.12 111 PRO A CA 1
ATOM 903 C C . PRO A 1 111 ? -10.423 -1.870 11.390 1.00 96.12 111 PRO A C 1
ATOM 905 O O . PRO A 1 111 ? -11.305 -1.047 11.169 1.00 96.12 111 PRO A O 1
ATOM 908 N N . GLY A 1 112 ? -10.442 -3.088 10.854 1.00 94.81 112 GLY A N 1
ATOM 909 C CA . GLY A 1 112 ? -11.418 -3.548 9.863 1.00 94.81 112 GLY A CA 1
ATOM 910 C C . GLY A 1 112 ? -11.097 -3.162 8.416 1.00 94.81 112 GLY A C 1
ATOM 911 O O . GLY A 1 112 ? -11.763 -3.659 7.505 1.00 94.81 112 GLY A O 1
ATOM 912 N N . CYS A 1 113 ? -10.084 -2.325 8.185 1.00 95.88 113 CYS A N 1
ATOM 913 C CA . CYS A 1 113 ? -9.740 -1.840 6.855 1.00 95.88 113 CYS A CA 1
ATOM 914 C C . CYS A 1 113 ? -8.731 -2.747 6.129 1.00 95.88 113 CYS A C 1
ATOM 916 O O . CYS A 1 113 ? -7.917 -3.429 6.770 1.00 95.88 113 CYS A O 1
ATOM 918 N N . PRO A 1 114 ? -8.789 -2.796 4.785 1.00 96.75 114 PRO A N 1
ATOM 919 C CA . PRO A 1 114 ? -7.959 -3.684 3.987 1.00 96.75 114 PRO A CA 1
ATOM 920 C C . PRO A 1 114 ? -6.617 -3.069 3.571 1.00 96.75 114 PRO A C 1
ATOM 922 O O . PRO A 1 114 ? -6.496 -1.865 3.332 1.00 96.75 114 PRO A O 1
ATOM 925 N N . ILE A 1 115 ? -5.639 -3.954 3.389 1.00 97.62 115 ILE A N 1
ATOM 926 C CA . ILE A 1 115 ? -4.432 -3.715 2.602 1.00 97.62 115 ILE A CA 1
ATOM 927 C C . ILE A 1 115 ? -4.474 -4.570 1.332 1.00 97.62 115 ILE A C 1
ATOM 929 O O . ILE A 1 115 ? -4.849 -5.745 1.389 1.00 97.62 115 ILE A O 1
ATOM 933 N N . PHE A 1 116 ? -4.070 -3.998 0.198 1.00 96.31 116 PHE A N 1
ATOM 934 C CA . PHE A 1 116 ? -3.972 -4.688 -1.088 1.00 96.31 116 PHE A CA 1
ATOM 935 C C . PHE A 1 116 ? -2.547 -4.654 -1.647 1.00 96.31 116 PHE A C 1
ATOM 937 O O . PHE A 1 116 ? -1.863 -3.636 -1.603 1.00 96.31 116 PHE A O 1
ATOM 944 N N . CYS A 1 117 ? -2.118 -5.764 -2.234 1.00 95.56 117 CYS A N 1
ATOM 945 C CA . CYS A 1 117 ? -0.870 -5.885 -2.974 1.00 95.56 117 CYS A CA 1
ATOM 946 C C . CYS A 1 117 ? -1.163 -6.544 -4.319 1.00 95.56 117 CYS A C 1
ATOM 948 O O . CYS A 1 117 ? -1.749 -7.626 -4.359 1.00 95.56 117 CYS A O 1
ATOM 950 N N . ALA A 1 118 ? -0.762 -5.906 -5.415 1.00 94.12 118 ALA A N 1
ATOM 951 C CA . ALA A 1 118 ? -0.863 -6.485 -6.750 1.00 94.12 118 ALA A CA 1
ATOM 952 C C . ALA A 1 118 ? 0.527 -6.692 -7.363 1.00 94.12 118 ALA A C 1
ATOM 954 O O . ALA A 1 118 ? 1.383 -5.812 -7.289 1.00 94.12 118 ALA A O 1
ATOM 955 N N . MET A 1 119 ? 0.737 -7.846 -7.998 1.00 92.44 119 MET A N 1
ATOM 956 C CA . MET A 1 119 ? 2.015 -8.230 -8.603 1.00 92.44 119 MET A CA 1
ATOM 957 C C . MET A 1 119 ? 1.849 -8.797 -10.009 1.00 92.44 119 MET A C 1
ATOM 959 O O . MET A 1 119 ? 1.104 -9.756 -10.201 1.00 92.44 119 MET A O 1
ATOM 963 N N . ASP A 1 120 ? 2.611 -8.296 -10.981 1.00 91.81 120 ASP A N 1
ATOM 964 C CA . ASP A 1 120 ? 2.711 -8.919 -12.308 1.00 91.81 120 ASP A CA 1
ATOM 965 C C . ASP A 1 120 ? 3.752 -10.054 -12.271 1.00 91.81 120 ASP A C 1
ATOM 967 O O . ASP A 1 120 ? 4.960 -9.850 -12.437 1.00 91.81 120 ASP A O 1
ATOM 971 N N . MET A 1 121 ? 3.285 -11.288 -12.059 1.00 88.62 121 MET A N 1
ATOM 972 C CA . MET A 1 121 ? 4.167 -12.446 -11.863 1.00 88.62 121 MET A CA 1
ATOM 973 C C . MET A 1 121 ? 5.033 -12.746 -13.092 1.00 88.62 121 MET A C 1
ATOM 975 O O . MET A 1 121 ? 6.167 -13.214 -12.961 1.00 88.62 121 MET A O 1
ATOM 979 N N . GLN A 1 122 ? 4.539 -12.447 -14.298 1.00 88.81 122 GLN A N 1
ATOM 980 C CA . GLN A 1 122 ? 5.314 -12.634 -15.526 1.00 88.81 122 GLN A CA 1
ATOM 981 C C . GLN A 1 122 ? 6.453 -11.614 -15.616 1.00 88.81 122 GLN A C 1
ATOM 983 O O . GLN A 1 122 ? 7.584 -11.973 -15.968 1.00 88.81 122 GLN A O 1
ATOM 988 N N . LYS A 1 123 ? 6.183 -10.349 -15.267 1.00 89.88 123 LYS A N 1
ATOM 989 C CA . LYS A 1 123 ? 7.208 -9.302 -15.171 1.00 89.88 123 LYS A CA 1
ATOM 990 C C . LYS A 1 123 ? 8.272 -9.681 -14.142 1.00 89.88 123 LYS A C 1
ATOM 992 O O . LYS A 1 123 ? 9.456 -9.627 -14.476 1.00 89.88 123 LYS A O 1
ATOM 997 N N . LEU A 1 124 ? 7.876 -10.114 -12.946 1.00 90.69 124 LEU A N 1
ATOM 998 C CA . LEU A 1 124 ? 8.806 -10.493 -11.877 1.00 90.69 124 LEU A CA 1
ATOM 999 C C . LEU A 1 124 ? 9.662 -11.700 -12.264 1.00 90.69 124 LEU A C 1
ATOM 1001 O O . LEU A 1 124 ? 10.886 -11.655 -12.141 1.00 90.69 124 LEU A O 1
ATOM 1005 N N . HIS A 1 125 ? 9.063 -12.734 -12.860 1.00 90.12 125 HIS A N 1
ATOM 1006 C CA . HIS A 1 125 ? 9.816 -13.879 -13.370 1.00 90.12 125 HIS A CA 1
ATOM 1007 C C . HIS A 1 125 ? 10.848 -13.469 -14.431 1.00 90.12 125 HIS A C 1
ATOM 1009 O O . HIS A 1 125 ? 11.986 -13.948 -14.429 1.00 90.12 125 HIS A O 1
ATOM 1015 N N . ARG A 1 126 ? 10.479 -12.548 -15.330 1.00 90.88 126 ARG A N 1
ATOM 1016 C CA . ARG A 1 126 ? 11.389 -12.013 -16.347 1.00 90.88 126 ARG A CA 1
ATOM 1017 C C . ARG A 1 126 ? 12.547 -11.239 -15.717 1.00 90.88 126 ARG A C 1
ATOM 1019 O O . ARG A 1 126 ? 13.690 -11.468 -16.099 1.00 90.88 126 ARG A O 1
ATOM 1026 N N . LEU A 1 127 ? 12.278 -10.359 -14.755 1.00 91.31 127 LEU A N 1
ATOM 1027 C CA . LEU A 1 127 ? 13.323 -9.616 -14.043 1.00 91.31 127 LEU A CA 1
ATOM 1028 C C . LEU A 1 127 ? 14.269 -10.561 -13.282 1.00 91.31 127 LEU A C 1
ATOM 1030 O O . LEU A 1 127 ? 15.487 -10.381 -13.333 1.00 91.31 127 LEU A O 1
ATOM 1034 N N . ALA A 1 128 ? 13.730 -11.625 -12.679 1.00 91.38 128 ALA A N 1
ATOM 1035 C CA . ALA A 1 128 ? 14.524 -12.656 -12.020 1.00 91.38 128 ALA A CA 1
ATOM 1036 C C . ALA A 1 128 ? 15.416 -13.434 -12.994 1.00 91.38 128 ALA A C 1
ATOM 1038 O O . ALA A 1 128 ? 16.589 -13.687 -12.716 1.00 91.38 128 ALA A O 1
ATOM 1039 N N . LYS A 1 129 ? 14.893 -13.766 -14.180 1.00 92.94 129 LYS A N 1
ATOM 1040 C CA . LYS A 1 129 ? 15.665 -14.404 -15.256 1.00 92.94 129 LYS A CA 1
ATOM 1041 C C . LYS A 1 129 ? 16.861 -13.549 -15.689 1.00 92.94 129 LYS A C 1
ATOM 1043 O O . LYS A 1 129 ? 17.919 -14.099 -15.987 1.00 92.94 129 LYS A O 1
ATOM 1048 N N . TYR A 1 130 ? 16.706 -12.226 -15.695 1.00 93.62 130 TYR A N 1
ATOM 1049 C CA . TYR A 1 130 ? 17.784 -11.277 -15.989 1.00 93.62 130 TYR A CA 1
ATOM 1050 C C . TYR A 1 130 ? 18.669 -10.939 -14.780 1.00 93.62 130 TYR A C 1
ATOM 1052 O O . TYR A 1 130 ? 19.555 -10.101 -14.910 1.00 93.62 130 TYR A O 1
ATOM 1060 N N . ARG A 1 131 ? 18.471 -11.600 -13.629 1.00 89.69 131 ARG A N 1
ATOM 1061 C CA . ARG A 1 131 ? 19.226 -11.378 -12.382 1.00 89.69 131 ARG A CA 1
ATOM 1062 C C . ARG A 1 131 ? 19.145 -9.940 -11.853 1.00 89.69 131 ARG A C 1
ATOM 1064 O O . ARG A 1 131 ? 20.040 -9.503 -11.142 1.00 89.69 131 ARG A O 1
ATOM 1071 N N . ILE A 1 132 ? 18.073 -9.222 -12.194 1.00 89.56 132 ILE A N 1
ATOM 1072 C CA . ILE A 1 132 ? 17.783 -7.889 -11.641 1.00 89.56 132 ILE A CA 1
ATOM 1073 C C . ILE A 1 132 ? 17.254 -8.021 -10.208 1.00 89.56 132 ILE A C 1
ATOM 1075 O O . ILE A 1 132 ? 17.510 -7.165 -9.372 1.00 89.56 132 ILE A O 1
ATOM 1079 N N . LEU A 1 133 ? 16.536 -9.109 -9.935 1.00 87.75 133 LEU A N 1
ATOM 1080 C CA . LEU A 1 133 ? 15.987 -9.447 -8.627 1.00 87.75 133 LEU A CA 1
ATOM 1081 C C . LEU A 1 133 ? 16.093 -10.952 -8.380 1.00 87.75 133 LEU A C 1
ATOM 1083 O O . LEU A 1 133 ? 16.150 -11.751 -9.319 1.00 87.75 133 LEU A O 1
ATOM 1087 N N . SER A 1 134 ? 16.154 -11.355 -7.121 1.00 87.50 134 SER A N 1
ATOM 1088 C CA . SER A 1 134 ? 16.138 -12.755 -6.715 1.00 87.50 134 SER A CA 1
ATOM 1089 C C . SER A 1 134 ? 14.700 -13.246 -6.536 1.00 87.50 134 SER A C 1
ATOM 1091 O O . SER A 1 134 ? 13.777 -12.462 -6.335 1.00 87.50 134 SER A O 1
ATOM 1093 N N . LYS A 1 135 ? 14.484 -14.569 -6.579 1.00 84.12 135 LYS A N 1
ATOM 1094 C CA . LYS A 1 135 ? 13.164 -15.155 -6.273 1.00 84.12 135 LYS A CA 1
ATOM 1095 C C . LYS A 1 135 ? 12.676 -14.841 -4.858 1.00 84.12 135 LYS A C 1
ATOM 1097 O O . LYS A 1 135 ? 11.474 -14.809 -4.648 1.00 84.12 135 LYS A O 1
ATOM 1102 N N . LEU A 1 136 ? 13.599 -14.615 -3.925 1.00 84.44 136 LEU A N 1
ATOM 1103 C CA . LEU A 1 136 ? 13.282 -14.305 -2.533 1.00 84.44 136 LEU A CA 1
ATOM 1104 C C . LEU A 1 136 ? 12.765 -12.875 -2.353 1.00 84.44 136 LEU A C 1
ATOM 1106 O O . LEU A 1 136 ? 12.071 -12.611 -1.373 1.00 84.44 136 LEU A O 1
ATOM 1110 N N . ASP A 1 137 ? 13.088 -11.968 -3.279 1.00 86.44 137 ASP A N 1
ATOM 1111 C CA . ASP A 1 137 ? 12.701 -10.556 -3.174 1.00 86.44 137 ASP A CA 1
ATOM 1112 C C . ASP A 1 137 ? 11.208 -10.352 -3.448 1.00 86.44 137 ASP A C 1
ATOM 1114 O O . ASP A 1 137 ? 10.596 -9.461 -2.876 1.00 86.44 137 ASP A O 1
ATOM 1118 N N . TYR A 1 138 ? 10.602 -11.198 -4.286 1.00 88.75 138 TYR A N 1
ATOM 1119 C CA . TYR A 1 138 ? 9.187 -11.102 -4.663 1.00 88.75 138 TYR A CA 1
ATOM 1120 C C . TYR A 1 138 ? 8.362 -12.325 -4.257 1.00 88.75 138 TYR A C 1
ATOM 1122 O O . TYR A 1 138 ? 7.288 -12.540 -4.817 1.00 88.75 138 TYR A O 1
ATOM 1130 N N . ASP A 1 139 ? 8.861 -13.148 -3.330 1.00 91.56 139 ASP A N 1
ATOM 1131 C CA . ASP A 1 139 ? 8.141 -14.335 -2.871 1.00 91.56 139 ASP A CA 1
ATOM 1132 C C . ASP A 1 139 ? 6.811 -13.928 -2.202 1.00 91.56 139 ASP A C 1
ATOM 1134 O O . ASP A 1 139 ? 6.829 -13.309 -1.131 1.00 91.56 139 ASP A O 1
ATOM 1138 N N . PRO A 1 140 ? 5.650 -14.271 -2.799 1.00 92.56 140 PRO A N 1
ATOM 1139 C CA . PRO A 1 140 ? 4.354 -13.903 -2.246 1.00 92.56 140 PRO A CA 1
ATOM 1140 C C . PRO A 1 140 ? 4.113 -14.483 -0.855 1.00 92.56 140 PRO A C 1
ATOM 1142 O O . PRO A 1 140 ? 3.487 -13.827 -0.026 1.00 92.56 140 PRO A O 1
ATOM 1145 N N . MET A 1 141 ? 4.615 -15.693 -0.589 1.00 93.19 141 MET A N 1
ATOM 1146 C CA . MET A 1 141 ? 4.390 -16.363 0.691 1.00 93.19 141 MET A CA 1
ATOM 1147 C C . MET A 1 141 ? 5.115 -15.639 1.814 1.00 93.19 141 MET A C 1
ATOM 1149 O O . MET A 1 141 ? 4.524 -15.384 2.855 1.00 93.19 141 MET A O 1
ATOM 1153 N N . ARG A 1 142 ? 6.348 -15.195 1.562 1.00 92.38 142 ARG A N 1
ATOM 1154 C CA . ARG A 1 142 ? 7.101 -14.380 2.516 1.00 92.38 142 ARG A CA 1
ATOM 1155 C C . ARG A 1 142 ? 6.379 -13.076 2.848 1.00 92.38 142 ARG A C 1
ATOM 1157 O O . ARG A 1 142 ? 6.369 -12.654 4.004 1.00 92.38 142 ARG A O 1
ATOM 1164 N N . TYR A 1 143 ? 5.792 -12.423 1.847 1.00 93.75 143 TYR A N 1
ATOM 1165 C CA . TYR A 1 143 ? 5.021 -11.204 2.077 1.00 93.75 143 TYR A CA 1
ATOM 1166 C C . TYR A 1 143 ? 3.776 -11.478 2.935 1.00 93.75 143 TYR A C 1
ATOM 1168 O O . TYR A 1 143 ? 3.523 -10.746 3.888 1.00 93.75 143 TYR A O 1
ATOM 1176 N N . ILE A 1 144 ? 3.053 -12.566 2.652 1.00 95.00 144 ILE A N 1
ATOM 1177 C CA . ILE A 1 144 ? 1.879 -12.997 3.426 1.00 95.00 144 ILE A CA 1
ATOM 1178 C C . ILE A 1 144 ? 2.249 -13.317 4.874 1.00 95.00 144 ILE A C 1
ATOM 1180 O O . ILE A 1 144 ? 1.648 -12.752 5.781 1.00 95.00 144 ILE A O 1
ATOM 1184 N N . GLU A 1 145 ? 3.272 -14.142 5.094 1.00 94.94 145 GLU A N 1
ATOM 1185 C CA . GLU A 1 145 ? 3.756 -14.476 6.438 1.00 94.94 145 GLU A CA 1
ATOM 1186 C C . GLU A 1 145 ? 4.157 -13.214 7.209 1.00 94.94 145 GLU A C 1
ATOM 1188 O O . GLU A 1 145 ? 3.902 -13.089 8.405 1.00 94.94 145 GLU A O 1
ATOM 1193 N N . THR A 1 146 ? 4.761 -12.235 6.529 1.00 94.94 146 THR A N 1
ATOM 1194 C CA . THR A 1 146 ? 5.132 -10.969 7.169 1.00 94.94 146 THR A CA 1
ATOM 1195 C C . THR A 1 146 ? 3.902 -10.150 7.563 1.00 94.94 146 THR A C 1
ATOM 1197 O O . THR A 1 146 ? 3.867 -9.623 8.673 1.00 94.94 146 THR A O 1
ATOM 1200 N N . LEU A 1 147 ? 2.885 -10.071 6.698 1.00 95.94 147 LEU A N 1
ATOM 1201 C CA . LEU A 1 147 ? 1.613 -9.420 7.024 1.00 95.94 147 LEU A CA 1
ATOM 1202 C C . LEU A 1 147 ? 0.946 -10.073 8.242 1.00 95.94 147 LEU A C 1
ATOM 1204 O O . LEU A 1 147 ? 0.519 -9.365 9.153 1.00 95.94 147 LEU A O 1
ATOM 1208 N N . GLU A 1 148 ? 0.897 -11.405 8.282 1.00 95.94 148 GLU A N 1
ATOM 1209 C CA . GLU A 1 148 ? 0.331 -12.160 9.406 1.00 95.94 148 GLU A CA 1
ATOM 1210 C C . GLU A 1 148 ? 1.103 -11.897 10.706 1.00 95.94 148 GLU A C 1
ATOM 1212 O O . GLU A 1 148 ? 0.501 -11.588 11.734 1.00 95.94 148 GLU A O 1
ATOM 1217 N N . HIS A 1 149 ? 2.439 -11.903 10.661 1.00 95.50 149 HIS A N 1
ATOM 1218 C CA . HIS A 1 149 ? 3.275 -11.556 11.815 1.00 95.50 149 HIS A CA 1
ATOM 1219 C C . HIS A 1 149 ? 3.130 -10.097 12.276 1.00 95.50 149 HIS A C 1
ATOM 1221 O O . HIS A 1 149 ? 3.441 -9.792 13.427 1.00 95.50 149 HIS A O 1
ATOM 1227 N N . SER A 1 150 ? 2.708 -9.185 11.399 1.00 96.25 150 SER A N 1
ATOM 1228 C CA . SER A 1 150 ? 2.377 -7.794 11.748 1.00 96.25 150 SER A CA 1
ATOM 1229 C C . SER A 1 150 ? 0.963 -7.631 12.316 1.00 96.25 150 SER A C 1
ATOM 1231 O O . SER A 1 150 ? 0.592 -6.530 12.709 1.00 96.25 150 SER A O 1
ATOM 1233 N N . GLY A 1 151 ? 0.174 -8.708 12.381 1.00 96.06 151 GLY A N 1
ATOM 1234 C CA . GLY A 1 151 ? -1.173 -8.714 12.952 1.00 96.06 151 GLY A CA 1
ATOM 1235 C C . GLY A 1 151 ? -2.300 -8.595 11.928 1.00 96.06 151 GLY A C 1
ATOM 1236 O O . GLY A 1 151 ? -3.469 -8.564 12.314 1.00 96.06 151 GLY A O 1
ATOM 1237 N N . PHE A 1 152 ? -2.003 -8.541 10.625 1.00 96.88 152 PHE A N 1
ATOM 1238 C CA . PHE A 1 152 ? -3.054 -8.620 9.612 1.00 96.88 152 PHE A CA 1
ATOM 1239 C C . PHE A 1 152 ? -3.677 -10.019 9.584 1.00 96.88 152 PHE A C 1
ATOM 1241 O O . PHE A 1 152 ? -2.997 -11.029 9.730 1.00 96.88 152 PHE A O 1
ATOM 1248 N N . GLY A 1 153 ? -4.985 -10.078 9.344 1.00 93.50 153 GLY A N 1
ATOM 1249 C CA . GLY A 1 153 ? -5.739 -11.320 9.212 1.00 93.50 153 GLY A CA 1
ATOM 1250 C C . GLY A 1 153 ? -6.536 -11.391 7.912 1.00 93.50 153 GLY A C 1
ATOM 1251 O O . GLY A 1 153 ? -6.477 -10.497 7.063 1.00 93.50 153 GLY A O 1
ATOM 1252 N N . CYS A 1 154 ? -7.324 -12.463 7.775 1.00 91.62 154 CYS A N 1
ATOM 1253 C CA . CYS A 1 154 ? -8.227 -12.686 6.639 1.00 91.62 154 CYS A CA 1
ATOM 1254 C C . CYS A 1 154 ? -7.527 -12.577 5.273 1.00 91.62 154 CYS A C 1
ATOM 1256 O O . CYS A 1 154 ? -8.082 -11.989 4.339 1.00 91.62 154 CYS A O 1
ATOM 1258 N N . VAL A 1 155 ? -6.314 -13.127 5.163 1.00 93.81 155 VAL A N 1
ATOM 1259 C CA . VAL A 1 155 ? -5.522 -13.048 3.936 1.00 93.81 155 VAL A CA 1
ATOM 1260 C C . VAL A 1 155 ? -6.225 -13.805 2.808 1.00 93.81 155 VAL A C 1
ATOM 1262 O O . VAL A 1 155 ? -6.607 -14.967 2.949 1.00 93.81 155 VAL A O 1
ATOM 1265 N N . LYS A 1 156 ? -6.410 -13.135 1.672 1.00 95.12 156 LYS A N 1
ATOM 1266 C CA . LYS A 1 156 ? -6.978 -13.689 0.443 1.00 95.12 156 LYS A CA 1
ATOM 1267 C C . LYS A 1 156 ? -5.982 -13.532 -0.686 1.00 95.12 156 LYS A C 1
ATOM 1269 O O . LYS A 1 156 ? -5.372 -12.477 -0.844 1.00 95.12 156 LYS A O 1
ATOM 1274 N N . LEU A 1 157 ? -5.887 -14.577 -1.493 1.00 95.12 157 LEU A N 1
ATOM 1275 C CA . LEU A 1 157 ? -5.016 -14.638 -2.648 1.00 95.12 157 LEU A CA 1
ATOM 1276 C C . LEU A 1 157 ? -5.853 -14.964 -3.884 1.00 95.12 157 LEU A C 1
ATOM 1278 O O . LEU A 1 157 ? -6.622 -15.925 -3.884 1.00 95.12 157 LEU A O 1
ATOM 1282 N N . ASP A 1 158 ? -5.726 -14.142 -4.920 1.00 94.44 158 ASP A N 1
ATOM 1283 C CA . ASP A 1 158 ? -6.517 -14.244 -6.143 1.00 94.44 158 ASP A CA 1
ATOM 1284 C C . ASP A 1 158 ? -5.625 -13.998 -7.363 1.00 94.44 158 ASP A C 1
ATOM 1286 O O . ASP A 1 158 ? -4.795 -13.090 -7.372 1.00 94.44 158 ASP A O 1
ATOM 1290 N N . TYR A 1 159 ? -5.798 -14.803 -8.407 1.00 91.81 159 TYR A N 1
ATOM 1291 C CA . TYR A 1 159 ? -5.081 -14.640 -9.667 1.00 91.81 159 TYR A CA 1
ATOM 1292 C C . TYR A 1 159 ? -6.020 -14.028 -10.697 1.00 91.81 159 TYR A C 1
ATOM 1294 O O . TYR A 1 159 ? -7.026 -14.620 -11.094 1.00 91.81 159 TYR A O 1
ATOM 1302 N N . LYS A 1 160 ? -5.671 -12.831 -11.163 1.00 91.38 160 LYS A N 1
ATOM 1303 C CA . LYS A 1 160 ? -6.403 -12.116 -12.205 1.00 91.38 160 LYS A CA 1
ATOM 1304 C C . LYS A 1 160 ? -5.646 -12.156 -13.516 1.00 91.38 160 LYS A C 1
ATOM 1306 O O . LYS A 1 160 ? -4.430 -12.003 -13.561 1.00 91.38 160 LYS A O 1
ATOM 1311 N N . ARG A 1 161 ? -6.383 -12.329 -14.610 1.00 89.38 161 ARG A N 1
ATOM 1312 C CA . ARG A 1 161 ? -5.841 -12.191 -15.961 1.00 89.38 161 ARG A CA 1
ATOM 1313 C C . ARG A 1 161 ? -6.221 -10.832 -16.509 1.00 89.38 161 ARG A C 1
ATOM 1315 O O . ARG A 1 161 ? -7.394 -10.464 -16.471 1.00 89.38 161 ARG A O 1
ATOM 1322 N N . ILE A 1 162 ? -5.227 -10.120 -17.022 1.00 88.75 162 ILE A N 1
ATOM 1323 C CA . ILE A 1 162 ? -5.401 -8.814 -17.649 1.00 88.75 162 ILE A CA 1
ATOM 1324 C C . ILE A 1 162 ? -4.851 -8.811 -19.072 1.00 88.75 162 ILE A C 1
ATOM 1326 O O . ILE A 1 162 ? -3.909 -9.539 -19.395 1.00 88.75 162 ILE A O 1
ATOM 1330 N N . ASP A 1 163 ? -5.429 -7.987 -19.935 1.00 87.00 163 ASP A N 1
ATOM 1331 C CA . ASP A 1 163 ? -4.880 -7.723 -21.260 1.00 87.00 163 ASP A CA 1
ATOM 1332 C C . ASP A 1 163 ? -3.652 -6.779 -21.198 1.00 87.00 163 ASP A C 1
ATOM 1334 O O . ASP A 1 163 ? -3.149 -6.386 -20.135 1.00 87.00 163 ASP A O 1
ATOM 1338 N N . LYS A 1 164 ? -3.137 -6.397 -22.372 1.00 81.25 164 LYS A N 1
ATOM 1339 C CA . LYS A 1 164 ? -2.021 -5.442 -22.495 1.00 81.25 164 LYS A CA 1
ATOM 1340 C C . LYS A 1 164 ? -2.348 -4.034 -21.970 1.00 81.25 164 LYS A C 1
ATOM 1342 O O . LYS A 1 164 ? -1.420 -3.295 -21.665 1.00 81.25 164 LYS A O 1
ATOM 1347 N N . ASN A 1 165 ? -3.629 -3.682 -21.882 1.00 81.00 165 ASN A N 1
ATOM 1348 C CA . ASN A 1 165 ? -4.121 -2.385 -21.429 1.00 81.00 165 ASN A CA 1
ATOM 1349 C C . ASN A 1 165 ? -4.497 -2.401 -19.934 1.00 81.00 165 ASN A C 1
ATOM 1351 O O . ASN A 1 165 ? -4.781 -1.350 -19.378 1.00 81.00 165 ASN A O 1
ATOM 1355 N N . GLY A 1 166 ? -4.486 -3.568 -19.278 1.00 79.31 166 GLY A N 1
ATOM 1356 C CA . GLY A 1 166 ? -4.849 -3.715 -17.866 1.00 79.31 166 GLY A CA 1
ATOM 1357 C C . GLY A 1 166 ? -6.298 -4.138 -17.614 1.00 79.31 166 GLY A C 1
ATOM 1358 O O . GLY A 1 166 ? -6.693 -4.255 -16.458 1.00 79.31 166 GLY A O 1
ATOM 1359 N N . ASN A 1 167 ? -7.084 -4.421 -18.656 1.00 85.38 167 ASN A N 1
ATOM 1360 C CA . ASN A 1 167 ? -8.477 -4.834 -18.492 1.00 85.38 167 ASN A CA 1
ATOM 1361 C C . ASN A 1 167 ? -8.570 -6.303 -18.088 1.00 85.38 167 ASN A C 1
ATOM 1363 O O . ASN A 1 167 ? -7.888 -7.145 -18.675 1.00 85.38 167 ASN A O 1
ATOM 1367 N N . LEU A 1 168 ? -9.458 -6.618 -17.142 1.00 85.44 168 LEU A N 1
ATOM 1368 C CA . LEU A 1 168 ? -9.756 -7.994 -16.746 1.00 85.44 168 LEU A CA 1
ATOM 1369 C C . LEU A 1 168 ? -10.316 -8.795 -17.926 1.00 85.44 168 LEU A C 1
ATOM 1371 O O . LEU A 1 168 ? -11.232 -8.348 -18.615 1.00 85.44 168 LEU A O 1
ATOM 1375 N N . ILE A 1 169 ? -9.796 -10.005 -18.120 1.00 86.56 169 ILE A N 1
ATOM 1376 C CA . ILE A 1 169 ? -10.220 -10.910 -19.191 1.00 86.56 169 ILE A CA 1
ATOM 1377 C C . ILE A 1 169 ? -10.437 -12.328 -18.662 1.00 86.56 169 ILE A C 1
ATOM 1379 O O . ILE A 1 169 ? -9.721 -12.807 -17.787 1.00 86.56 169 ILE A O 1
ATOM 1383 N N . SER A 1 170 ? -11.436 -13.014 -19.217 1.00 76.69 170 SER A N 1
ATOM 1384 C CA . SER A 1 170 ? -11.793 -14.393 -18.856 1.00 76.69 170 SER A CA 1
ATOM 1385 C C . SER A 1 170 ? -11.125 -15.450 -19.740 1.00 76.69 170 SER A C 1
ATOM 1387 O O . SER A 1 170 ? -11.109 -16.627 -19.388 1.00 76.69 170 SER A O 1
ATOM 1389 N N . THR A 1 171 ? -10.563 -15.054 -20.885 1.00 69.94 171 THR A N 1
ATOM 1390 C CA . THR A 1 171 ? -10.000 -15.965 -21.889 1.00 69.94 171 THR A CA 1
ATOM 1391 C C . THR A 1 171 ? -8.475 -15.986 -21.868 1.00 69.94 171 THR A C 1
ATOM 1393 O O . THR A 1 171 ? -7.824 -14.955 -21.696 1.00 69.94 171 THR A O 1
ATOM 1396 N N . THR A 1 172 ? -7.890 -17.150 -22.140 1.00 64.62 172 THR A N 1
ATOM 1397 C CA . THR A 1 172 ? -6.447 -17.355 -22.322 1.00 64.62 172 THR A CA 1
ATOM 1398 C C . THR A 1 172 ? -5.976 -16.848 -23.689 1.00 64.62 172 THR A C 1
ATOM 1400 O O . THR A 1 172 ? -5.643 -17.621 -24.585 1.00 64.62 172 THR A O 1
ATOM 1403 N N . ASP A 1 173 ? -5.923 -15.526 -23.863 1.00 68.81 173 ASP A N 1
ATOM 1404 C CA . ASP A 1 173 ? -5.144 -14.934 -24.956 1.00 68.81 173 ASP A CA 1
ATOM 1405 C C . ASP A 1 173 ? -3.640 -15.096 -24.647 1.00 68.81 173 ASP A C 1
ATOM 1407 O O . ASP A 1 173 ? -3.198 -14.914 -23.509 1.00 68.81 173 ASP A O 1
ATOM 1411 N N . ARG A 1 174 ? -2.827 -15.403 -25.664 1.00 65.00 174 ARG A N 1
ATOM 1412 C CA . ARG A 1 174 ? -1.356 -15.486 -25.582 1.00 65.00 174 ARG A CA 1
ATOM 1413 C C . ARG A 1 174 ? -0.706 -14.198 -25.069 1.00 65.00 174 ARG A C 1
ATOM 1415 O O . ARG A 1 174 ? 0.436 -14.247 -24.625 1.00 65.00 174 ARG A O 1
ATOM 1422 N N . LYS A 1 175 ? -1.395 -13.058 -25.163 1.00 71.00 175 LYS A N 1
ATOM 1423 C CA . LYS A 1 175 ? -0.923 -11.756 -24.662 1.00 71.00 175 LYS A CA 1
ATOM 1424 C C . LYS A 1 175 ? -1.436 -11.408 -23.260 1.00 71.00 175 LYS A C 1
ATOM 1426 O O . LYS A 1 175 ? -1.150 -10.314 -22.780 1.00 71.00 175 LYS A O 1
ATOM 1431 N N . SER A 1 176 ? -2.193 -12.304 -22.625 1.00 81.06 176 SER A N 1
ATOM 1432 C CA . SER A 1 176 ? -2.694 -12.098 -21.266 1.00 81.06 176 SER A CA 1
ATOM 1433 C C . SER A 1 176 ? -1.556 -12.108 -20.243 1.00 81.06 176 SER A C 1
ATOM 1435 O O . SER A 1 176 ? -0.655 -12.953 -20.287 1.00 81.06 176 SER A O 1
ATOM 1437 N N . ARG A 1 177 ? -1.607 -11.162 -19.307 1.00 85.88 177 ARG A N 1
ATOM 1438 C CA . ARG A 1 177 ? -0.733 -11.111 -18.134 1.00 85.88 177 ARG A CA 1
ATOM 1439 C C . ARG A 1 177 ? -1.489 -11.642 -16.930 1.00 85.88 177 ARG A C 1
ATOM 1441 O O . ARG A 1 177 ? -2.698 -11.453 -16.822 1.00 85.88 177 ARG A O 1
ATOM 1448 N N . GLU A 1 178 ? -0.776 -12.321 -16.049 1.00 88.50 178 GLU A N 1
ATOM 1449 C CA . GLU A 1 178 ? -1.329 -12.855 -14.810 1.00 88.50 178 GLU A CA 1
ATOM 1450 C C . GLU A 1 178 ? -0.835 -12.003 -13.648 1.00 88.50 178 GLU A C 1
ATOM 1452 O O . GLU A 1 178 ? 0.371 -11.871 -13.428 1.00 88.50 178 GLU A O 1
ATOM 1457 N N . VAL A 1 179 ? -1.789 -11.397 -12.951 1.00 92.44 179 VAL A N 1
ATOM 1458 C CA . VAL A 1 179 ? -1.570 -10.548 -11.791 1.00 92.44 179 VAL A CA 1
ATOM 1459 C C . VAL A 1 179 ? -2.020 -11.302 -10.556 1.00 92.44 179 VAL A C 1
ATOM 1461 O O . VAL A 1 179 ? -3.158 -11.765 -10.479 1.00 92.44 179 VAL A O 1
ATOM 1464 N N . LEU A 1 180 ? -1.120 -11.417 -9.593 1.00 94.50 180 LEU A N 1
ATOM 1465 C CA . LEU A 1 180 ? -1.428 -11.915 -8.268 1.00 94.50 180 LEU A CA 1
ATOM 1466 C C . LEU A 1 180 ? -1.936 -10.756 -7.413 1.00 94.50 180 LEU A C 1
ATOM 1468 O O . LEU A 1 180 ? -1.236 -9.759 -7.263 1.00 94.50 180 LEU A O 1
ATOM 1472 N N . LEU A 1 181 ? -3.139 -10.895 -6.867 1.00 95.69 181 LEU A N 1
ATOM 1473 C CA . LEU A 1 181 ? -3.724 -9.980 -5.899 1.00 95.69 181 LEU A CA 1
ATOM 1474 C C . LEU A 1 181 ? 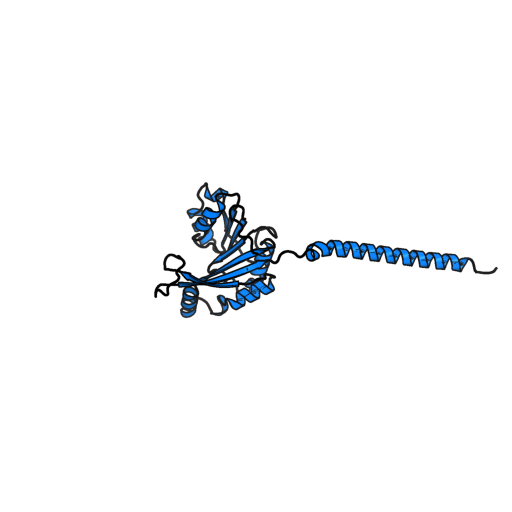-3.697 -10.638 -4.520 1.00 95.69 181 LEU A C 1
ATOM 1476 O O . LEU A 1 181 ? -4.255 -11.717 -4.325 1.00 95.69 181 LEU A O 1
ATOM 1480 N N . ILE A 1 182 ? -3.071 -9.962 -3.568 1.00 96.38 182 ILE A N 1
ATOM 1481 C CA . ILE A 1 182 ? -3.097 -10.300 -2.151 1.00 96.38 182 ILE A CA 1
ATOM 1482 C C . ILE A 1 182 ? -3.911 -9.224 -1.451 1.00 96.38 182 ILE A C 1
ATOM 1484 O O . ILE A 1 182 ? -3.649 -8.033 -1.605 1.00 96.38 182 ILE A O 1
ATOM 1488 N N . GLN A 1 183 ? -4.893 -9.646 -0.671 1.00 97.38 183 GLN A N 1
ATOM 1489 C CA . GLN A 1 183 ? -5.637 -8.785 0.231 1.00 97.38 183 GLN A CA 1
ATOM 1490 C C . GLN A 1 183 ? -5.436 -9.299 1.649 1.00 97.38 183 GLN A C 1
ATOM 1492 O O . GLN A 1 183 ? -5.593 -10.491 1.887 1.00 97.38 183 GLN A O 1
ATOM 1497 N N . ALA A 1 184 ? -5.170 -8.411 2.596 1.00 97.31 184 ALA A N 1
ATOM 1498 C CA . ALA A 1 184 ? -5.270 -8.711 4.019 1.00 97.31 184 ALA A CA 1
ATOM 1499 C C . ALA A 1 184 ? -6.091 -7.621 4.712 1.00 97.31 184 ALA A C 1
ATOM 1501 O O . ALA A 1 184 ? -6.468 -6.620 4.101 1.00 97.31 184 ALA A O 1
ATOM 1502 N N . THR A 1 185 ? -6.464 -7.824 5.967 1.00 97.06 185 THR A N 1
ATOM 1503 C CA . THR A 1 185 ? -7.320 -6.886 6.702 1.00 97.06 185 THR A CA 1
ATOM 1504 C C . THR A 1 185 ? -6.802 -6.732 8.113 1.00 97.06 185 THR A C 1
ATOM 1506 O O . THR A 1 185 ? -6.485 -7.726 8.764 1.00 97.06 185 THR A O 1
ATOM 1509 N N . LYS A 1 186 ? -6.712 -5.492 8.593 1.00 96.69 186 LYS A N 1
ATOM 1510 C CA . LYS A 1 186 ? -6.444 -5.252 10.008 1.00 96.69 186 LYS A CA 1
ATOM 1511 C C . LYS A 1 186 ? -7.667 -5.723 10.797 1.00 96.69 186 LYS A C 1
ATOM 1513 O O . LYS A 1 186 ? -8.762 -5.245 10.500 1.00 96.69 186 LYS A O 1
ATOM 1518 N N . PRO A 1 187 ? -7.543 -6.658 11.751 1.00 94.44 187 PRO A N 1
ATOM 1519 C CA . PRO A 1 187 ? -8.685 -7.111 12.533 1.00 94.44 187 PRO A CA 1
ATOM 1520 C C . PRO A 1 187 ? -9.399 -5.938 13.215 1.00 94.44 187 PRO A C 1
ATOM 1522 O O . PRO A 1 187 ? -8.798 -4.897 13.495 1.00 94.44 187 PRO A O 1
ATOM 1525 N N . LEU A 1 188 ? -10.701 -6.084 13.463 1.00 90.88 188 LEU A N 1
ATOM 1526 C CA . LEU A 1 188 ? -11.399 -5.151 14.345 1.00 90.88 188 LEU A CA 1
ATOM 1527 C C . LEU A 1 188 ? -10.745 -5.237 15.728 1.00 90.88 188 LEU A C 1
ATOM 1529 O O . LEU A 1 188 ? -10.444 -6.336 16.182 1.00 90.88 188 LEU A O 1
ATOM 1533 N N . LYS A 1 189 ? -10.547 -4.097 16.398 1.00 75.81 189 LYS A N 1
ATOM 1534 C CA . LYS A 1 189 ? -10.155 -4.102 17.812 1.00 75.81 189 LYS A CA 1
ATOM 1535 C C . LYS A 1 189 ? -11.245 -4.845 18.583 1.00 75.81 189 LYS A C 1
ATOM 1537 O O . LYS A 1 189 ? -12.400 -4.408 18.572 1.00 75.81 189 LYS A O 1
ATOM 1542 N N . GLU A 1 190 ? -10.908 -5.968 19.208 1.00 59.69 190 GLU A N 1
ATOM 1543 C CA . GLU A 1 190 ? -11.831 -6.608 20.139 1.00 59.69 190 GLU A CA 1
ATOM 1544 C C . GLU A 1 190 ? -12.072 -5.657 21.320 1.00 59.69 190 GLU A C 1
ATOM 1546 O O . GLU A 1 190 ? -11.227 -4.827 21.664 1.00 59.69 190 GLU A O 1
ATOM 1551 N N . LYS A 1 191 ? -13.254 -5.735 21.944 1.00 51.81 191 LYS A N 1
ATOM 1552 C CA . LYS A 1 191 ? -13.597 -4.888 23.104 1.00 51.81 191 LYS A CA 1
ATOM 1553 C C . LYS A 1 191 ? -12.571 -5.010 24.242 1.00 51.81 191 LYS A C 1
ATOM 1555 O O . LYS A 1 191 ? -12.449 -4.075 25.030 1.00 51.81 191 LYS A O 1
ATOM 1560 N N . GLU A 1 192 ? -11.865 -6.135 24.315 1.00 48.41 192 GLU A N 1
ATOM 1561 C CA . GLU A 1 192 ? -10.860 -6.453 25.331 1.00 48.41 192 GLU A CA 1
ATOM 1562 C C . GLU A 1 192 ? -9.543 -5.682 25.159 1.00 48.41 192 GLU A C 1
ATOM 1564 O O . GLU A 1 192 ? -8.968 -5.301 26.172 1.00 48.41 192 GLU A O 1
ATOM 1569 N N . ASP A 1 193 ? -9.143 -5.304 23.938 1.00 48.06 193 ASP A N 1
ATOM 1570 C CA . ASP A 1 193 ? -7.924 -4.503 23.686 1.00 48.06 193 ASP A CA 1
ATOM 1571 C C . ASP A 1 193 ? -8.099 -3.003 23.982 1.00 48.06 193 ASP A C 1
ATOM 1573 O O . ASP A 1 193 ? -7.129 -2.255 24.090 1.00 48.06 193 ASP A O 1
ATOM 1577 N N . ILE A 1 194 ? -9.341 -2.543 24.159 1.00 52.97 194 ILE A N 1
ATOM 1578 C CA . ILE A 1 194 ? -9.670 -1.188 24.644 1.00 52.97 194 ILE A CA 1
ATOM 1579 C C . ILE A 1 194 ? -9.712 -1.162 26.185 1.00 52.97 194 ILE A C 1
ATOM 1581 O O . ILE A 1 194 ? -9.615 -0.107 26.812 1.00 52.97 194 ILE A O 1
ATOM 1585 N N . LEU A 1 195 ? -9.874 -2.335 26.802 1.00 53.66 195 LEU A N 1
ATOM 1586 C CA . LEU A 1 195 ? -9.991 -2.533 28.237 1.00 53.66 195 LEU A CA 1
ATOM 1587 C C . LEU A 1 195 ? -8.693 -2.873 29.007 1.00 53.66 195 LEU A C 1
ATOM 1589 O O . LEU A 1 195 ? -8.841 -3.040 30.212 1.00 53.66 195 LEU A O 1
ATOM 1593 N N . PRO A 1 196 ? -7.455 -2.952 28.465 1.00 59.03 196 PRO A N 1
ATOM 1594 C CA . PRO A 1 196 ? -6.285 -3.267 29.286 1.00 59.03 196 PRO A CA 1
ATOM 1595 C C . PRO A 1 196 ? -6.065 -2.215 30.369 1.00 59.03 196 PRO A C 1
ATOM 1597 O O . PRO A 1 196 ? -5.878 -2.567 31.527 1.00 59.03 196 PRO A O 1
ATOM 1600 N N . ASP A 1 197 ? -6.196 -0.933 30.022 1.00 65.81 197 ASP A N 1
ATOM 1601 C CA . ASP A 1 197 ? -5.989 0.171 30.965 1.00 65.81 197 ASP A CA 1
ATOM 1602 C C . ASP A 1 197 ? -7.079 0.212 32.040 1.00 65.81 197 ASP A C 1
ATOM 1604 O O . ASP A 1 197 ? -6.794 0.438 33.211 1.00 65.81 197 ASP A O 1
ATOM 1608 N N . LYS A 1 198 ? -8.333 -0.075 31.667 1.00 66.31 198 LYS A N 1
ATOM 1609 C CA . LYS A 1 198 ? -9.449 -0.140 32.624 1.00 66.31 198 LYS A CA 1
ATOM 1610 C C . LYS A 1 198 ? -9.390 -1.381 33.510 1.00 66.31 198 LYS A C 1
ATOM 1612 O O . LYS A 1 198 ? -9.767 -1.303 34.674 1.00 66.31 198 LYS A O 1
ATOM 1617 N N . ILE A 1 199 ? -8.936 -2.514 32.973 1.00 72.31 199 ILE A N 1
ATOM 1618 C CA . ILE A 1 199 ? -8.679 -3.733 33.747 1.00 72.31 199 ILE A CA 1
ATOM 1619 C C . ILE A 1 199 ? -7.518 -3.480 34.711 1.00 72.31 199 ILE A C 1
ATOM 1621 O O . ILE A 1 199 ? -7.627 -3.827 35.881 1.00 72.31 199 ILE A O 1
ATOM 1625 N N . LEU A 1 200 ? -6.446 -2.825 34.260 1.00 76.25 200 LEU A N 1
ATOM 1626 C CA . LEU A 1 200 ? -5.302 -2.469 35.096 1.00 76.25 200 LEU A CA 1
ATOM 1627 C C . LEU A 1 200 ? -5.706 -1.503 36.219 1.00 76.25 200 LEU A C 1
ATOM 1629 O O . LEU A 1 200 ? -5.382 -1.748 37.376 1.00 76.25 200 LEU A O 1
ATOM 1633 N N . GLU A 1 201 ? -6.484 -0.464 35.911 1.00 82.94 201 GLU A N 1
ATOM 1634 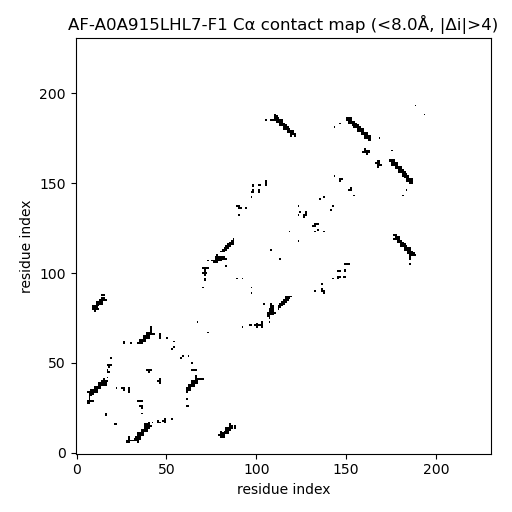C CA . GLU A 1 201 ? -7.009 0.486 36.899 1.00 82.94 201 GLU A CA 1
ATOM 1635 C C . GLU A 1 201 ? -7.953 -0.191 37.913 1.00 82.94 201 GLU A C 1
ATOM 1637 O O . GLU A 1 201 ? -7.889 0.084 39.117 1.00 82.94 201 GLU A O 1
ATOM 1642 N N . ALA A 1 202 ? -8.795 -1.123 37.455 1.00 81.00 202 ALA A N 1
ATOM 1643 C CA . ALA A 1 202 ? -9.670 -1.910 38.323 1.00 81.00 202 ALA A CA 1
ATOM 1644 C C . ALA A 1 202 ? -8.872 -2.843 39.250 1.00 81.00 202 ALA A C 1
ATOM 1646 O O . ALA A 1 202 ? -9.101 -2.832 40.460 1.00 81.00 202 ALA A O 1
ATOM 1647 N N . LEU A 1 203 ? -7.889 -3.573 38.713 1.00 81.12 203 LEU A N 1
ATOM 1648 C CA . LEU A 1 203 ? -7.001 -4.450 39.484 1.00 81.12 203 LEU A CA 1
ATOM 1649 C C . LEU A 1 203 ? -6.178 -3.662 40.508 1.00 81.12 203 LEU A C 1
ATOM 1651 O O . LEU A 1 203 ? -6.062 -4.072 41.662 1.00 81.12 203 LEU A O 1
ATOM 1655 N N . GLU A 1 204 ? -5.642 -2.499 40.131 1.00 86.19 204 GLU A N 1
ATOM 1656 C CA . GLU A 1 204 ? -4.939 -1.622 41.069 1.00 86.19 204 GLU A CA 1
ATOM 1657 C C . GLU A 1 204 ? -5.840 -1.155 42.217 1.00 86.19 204 GLU A C 1
ATOM 1659 O O . GLU A 1 204 ? -5.391 -1.042 43.362 1.00 86.19 204 GLU A O 1
ATOM 1664 N N . THR A 1 205 ? -7.102 -0.852 41.919 1.00 90.25 205 THR A N 1
ATOM 1665 C CA . THR A 1 205 ? -8.081 -0.406 42.917 1.00 90.25 205 THR A CA 1
ATOM 1666 C C . THR A 1 205 ? -8.451 -1.539 43.874 1.00 90.25 205 THR A C 1
ATOM 1668 O O . THR A 1 205 ? -8.528 -1.322 45.087 1.00 90.25 205 THR A O 1
ATOM 1671 N N . GLU A 1 206 ? -8.622 -2.752 43.355 1.00 91.94 206 GLU A N 1
ATOM 1672 C CA . GLU A 1 206 ? -8.931 -3.948 44.138 1.00 91.94 206 GLU A CA 1
ATOM 1673 C C . GLU A 1 206 ? -7.777 -4.308 45.087 1.00 91.94 206 GLU A C 1
ATOM 1675 O O . GLU A 1 206 ? -7.981 -4.375 46.301 1.00 91.94 206 GLU A O 1
ATOM 1680 N N . ILE A 1 207 ? -6.537 -4.349 44.584 1.00 90.19 207 ILE A N 1
ATOM 1681 C CA . ILE A 1 207 ? -5.330 -4.590 45.398 1.00 90.19 207 ILE A CA 1
ATOM 1682 C C . ILE A 1 207 ? -5.186 -3.543 46.516 1.00 90.19 207 ILE A C 1
ATOM 1684 O O . ILE A 1 207 ? -4.887 -3.879 47.665 1.00 90.19 207 ILE A O 1
ATOM 1688 N N . LYS A 1 208 ? -5.414 -2.254 46.219 1.00 91.19 208 LYS A N 1
ATOM 1689 C CA . LYS A 1 208 ? -5.364 -1.181 47.234 1.00 91.19 208 LYS A CA 1
ATOM 1690 C C . LYS A 1 208 ? -6.426 -1.370 48.320 1.00 91.19 208 LYS A C 1
ATOM 1692 O O . LYS A 1 208 ? -6.175 -1.030 49.479 1.00 91.19 208 LYS A O 1
ATOM 1697 N N . THR A 1 209 ? -7.595 -1.891 47.956 1.00 94.25 209 THR A N 1
ATOM 1698 C CA . THR A 1 209 ? -8.705 -2.126 48.885 1.00 94.25 209 THR A CA 1
ATOM 1699 C C . THR A 1 209 ? -8.389 -3.290 49.821 1.00 94.25 209 THR A C 1
ATOM 1701 O O . THR A 1 209 ? -8.428 -3.106 51.039 1.00 94.25 209 THR A O 1
ATOM 1704 N N . GLU A 1 210 ? -7.948 -4.430 49.283 1.00 91.62 210 GLU A N 1
ATOM 1705 C CA . GLU A 1 210 ? -7.563 -5.604 50.078 1.00 91.62 210 GLU A CA 1
ATOM 1706 C C . GLU A 1 210 ? -6.421 -5.298 51.060 1.00 91.62 210 GLU A C 1
ATOM 1708 O O . GLU A 1 210 ? -6.480 -5.655 52.240 1.00 91.62 210 GLU A O 1
ATOM 1713 N N . LEU A 1 211 ? -5.396 -4.561 50.615 1.00 90.69 211 LEU A N 1
ATOM 1714 C CA . LEU A 1 211 ? -4.288 -4.141 51.481 1.00 90.69 211 LEU A CA 1
ATOM 1715 C C . LEU A 1 211 ? -4.770 -3.276 52.653 1.00 90.69 211 LEU A C 1
ATOM 1717 O O . LEU A 1 211 ? -4.290 -3.415 53.782 1.00 90.69 211 LEU A O 1
ATOM 1721 N N . LYS A 1 212 ? -5.727 -2.380 52.400 1.00 91.62 212 LYS A N 1
ATOM 1722 C CA . LYS A 1 212 ? -6.288 -1.488 53.419 1.00 91.62 212 LYS A CA 1
ATOM 1723 C C . LYS A 1 212 ? -7.132 -2.256 54.433 1.00 91.62 212 LYS A C 1
ATOM 1725 O O . LYS A 1 212 ? -7.043 -1.981 55.631 1.00 91.62 212 LYS A O 1
ATOM 1730 N N . GLU A 1 213 ? -7.913 -3.230 53.978 1.00 90.69 213 GLU A N 1
ATOM 1731 C CA . GLU A 1 213 ? -8.692 -4.110 54.850 1.00 90.69 213 GLU A CA 1
ATOM 1732 C C . GLU A 1 213 ? -7.790 -4.983 55.724 1.00 90.69 213 GLU A C 1
ATOM 1734 O O . GLU A 1 213 ? -7.978 -5.023 56.943 1.00 90.69 213 GLU A O 1
ATOM 1739 N N . GLY A 1 214 ? -6.747 -5.587 55.148 1.00 87.38 214 GLY A N 1
ATOM 1740 C CA . GLY A 1 214 ? -5.768 -6.377 55.897 1.00 87.38 214 GLY A CA 1
ATOM 1741 C C . GLY A 1 214 ? -5.023 -5.558 56.959 1.00 87.38 214 GLY A C 1
ATOM 1742 O O . GLY A 1 214 ? -4.843 -6.010 58.094 1.00 87.38 214 GLY A O 1
ATOM 1743 N N . LEU A 1 215 ? -4.640 -4.316 56.641 1.00 85.81 215 LEU A N 1
ATOM 1744 C CA . LEU A 1 215 ? -4.024 -3.396 57.606 1.00 85.81 215 LEU A CA 1
ATOM 1745 C C . LEU A 1 215 ? -4.981 -3.019 58.744 1.00 85.81 215 LEU A C 1
ATOM 1747 O O . LEU A 1 215 ? -4.566 -2.981 59.905 1.00 85.81 215 LEU A O 1
ATOM 1751 N N . ASN A 1 216 ? -6.257 -2.780 58.437 1.00 85.62 216 ASN A N 1
ATOM 1752 C CA . ASN A 1 216 ? -7.274 -2.479 59.445 1.00 85.62 216 ASN A CA 1
ATOM 1753 C C . ASN A 1 216 ? -7.546 -3.678 60.362 1.00 85.62 216 ASN A C 1
ATOM 1755 O O . ASN A 1 216 ? -7.607 -3.509 61.580 1.00 85.62 216 ASN A O 1
ATOM 1759 N N . GLN A 1 217 ? -7.637 -4.892 59.810 1.00 85.12 217 GLN A N 1
ATOM 1760 C CA . GLN A 1 217 ? -7.781 -6.115 60.604 1.00 85.12 217 GLN A CA 1
ATOM 1761 C C . GLN A 1 217 ? -6.588 -6.315 61.543 1.00 85.12 217 GLN A C 1
ATOM 1763 O O . GLN A 1 217 ? -6.771 -6.554 62.738 1.00 85.12 217 GLN A O 1
ATOM 1768 N N . ARG A 1 218 ? -5.360 -6.136 61.040 1.00 82.06 218 ARG A N 1
ATOM 1769 C CA . ARG A 1 218 ? -4.138 -6.253 61.847 1.00 82.06 218 ARG A CA 1
ATOM 1770 C C . ARG A 1 218 ? -4.060 -5.197 62.950 1.00 82.06 218 ARG A C 1
ATOM 1772 O O . ARG A 1 218 ? -3.638 -5.506 64.061 1.00 82.06 218 ARG A O 1
ATOM 1779 N N . ARG A 1 219 ? -4.482 -3.962 62.666 1.00 81.06 219 ARG A N 1
ATOM 1780 C CA . ARG A 1 219 ? -4.549 -2.882 63.660 1.00 81.06 219 ARG A CA 1
ATOM 1781 C C . ARG A 1 219 ? -5.569 -3.187 64.760 1.00 81.06 219 ARG A C 1
ATOM 1783 O O . ARG A 1 219 ? -5.258 -2.969 65.925 1.00 81.06 219 ARG A O 1
ATOM 1790 N N . ASN A 1 220 ? -6.738 -3.722 64.411 1.00 79.44 220 ASN A N 1
ATOM 1791 C CA . ASN A 1 220 ? -7.758 -4.112 65.388 1.00 79.44 220 ASN A CA 1
ATOM 1792 C C . ASN A 1 220 ? -7.297 -5.281 66.272 1.00 79.44 220 ASN A C 1
ATOM 1794 O O . ASN A 1 220 ? -7.516 -5.252 67.477 1.00 79.44 220 ASN A O 1
ATOM 1798 N N . LEU A 1 221 ? -6.593 -6.265 65.703 1.00 77.94 221 LEU A N 1
ATOM 1799 C CA . LEU A 1 221 ? -5.976 -7.357 66.467 1.00 77.94 221 LEU A CA 1
ATOM 1800 C C . LEU A 1 221 ? -4.930 -6.848 67.471 1.00 77.94 221 LEU A C 1
ATOM 1802 O O . LEU A 1 221 ? -4.923 -7.293 68.612 1.00 77.94 221 LEU A O 1
ATOM 1806 N N . LEU A 1 222 ? -4.085 -5.892 67.067 1.00 74.62 222 LEU A N 1
ATOM 1807 C CA . LEU A 1 222 ? -3.066 -5.289 67.937 1.00 74.62 222 LEU A CA 1
ATOM 1808 C C . LEU A 1 222 ? -3.652 -4.398 69.042 1.00 74.62 222 LEU A C 1
ATOM 1810 O O . LEU A 1 222 ? -3.075 -4.301 70.121 1.00 74.62 222 LEU A O 1
ATOM 1814 N N . LEU A 1 223 ? -4.775 -3.726 68.777 1.00 72.56 223 LEU A N 1
ATOM 1815 C CA . LEU A 1 223 ? -5.485 -2.936 69.785 1.00 72.56 223 LEU A CA 1
ATOM 1816 C C . LEU A 1 223 ? -6.140 -3.851 70.826 1.00 72.56 223 LEU A C 1
ATOM 1818 O O . LEU A 1 223 ? -5.973 -3.617 72.016 1.00 72.56 223 LEU A O 1
ATOM 1822 N N . ASN A 1 224 ? -6.774 -4.939 70.384 1.00 67.62 224 ASN A N 1
ATOM 1823 C CA . ASN A 1 224 ? -7.428 -5.896 71.277 1.00 67.62 224 ASN A CA 1
ATOM 1824 C C . ASN A 1 224 ? -6.435 -6.754 72.084 1.00 67.62 224 ASN A C 1
ATOM 1826 O O . ASN A 1 224 ? -6.786 -7.230 73.155 1.00 67.62 224 ASN A O 1
ATOM 1830 N N . SER A 1 225 ? -5.195 -6.944 71.614 1.00 60.41 225 SER A N 1
ATOM 1831 C CA . SER A 1 225 ? -4.160 -7.672 72.368 1.00 60.41 225 SER A CA 1
ATOM 1832 C C . SER A 1 225 ? -3.495 -6.849 73.479 1.00 60.41 225 SER A C 1
ATOM 1834 O O . SER A 1 225 ? -2.810 -7.419 74.321 1.00 60.41 225 SER A O 1
ATOM 1836 N N . ASN A 1 226 ? -3.657 -5.521 73.481 1.00 57.69 226 ASN A N 1
ATOM 1837 C CA . ASN A 1 226 ? -3.068 -4.639 74.498 1.00 57.69 226 ASN A CA 1
ATOM 1838 C C . ASN A 1 226 ? -3.986 -4.408 75.712 1.00 57.69 226 ASN A C 1
ATOM 1840 O O . ASN A 1 226 ? -3.513 -3.890 76.721 1.00 57.69 226 ASN A O 1
ATOM 1844 N N . ASP A 1 227 ? -5.253 -4.825 75.637 1.00 56.56 227 ASP A N 1
ATOM 1845 C CA . ASP A 1 227 ? -6.215 -4.755 76.748 1.00 56.56 227 ASP A CA 1
ATOM 1846 C C . ASP A 1 227 ? -6.184 -6.009 77.657 1.00 56.56 227 ASP A C 1
ATOM 1848 O O . ASP A 1 227 ? -6.834 -6.032 78.700 1.00 56.56 227 ASP A O 1
ATOM 1852 N N . GLU A 1 228 ? -5.389 -7.037 77.319 1.00 55.78 228 GLU A N 1
ATOM 1853 C CA . GLU A 1 228 ? -5.254 -8.298 78.080 1.00 55.78 228 GLU A CA 1
ATOM 1854 C C . GLU A 1 228 ? -3.898 -8.458 78.805 1.00 55.78 228 GLU A C 1
ATOM 1856 O O . GLU A 1 228 ? -3.376 -9.564 78.943 1.00 55.78 228 GLU A O 1
ATOM 1861 N N . MET A 1 229 ? -3.299 -7.372 79.301 1.00 52.25 229 MET A N 1
ATOM 1862 C CA . MET A 1 229 ? -2.140 -7.458 80.206 1.00 52.25 229 MET A CA 1
ATOM 1863 C C . MET A 1 229 ? -2.588 -7.202 81.655 1.00 52.25 229 MET A C 1
ATOM 1865 O O . MET A 1 229 ? -2.859 -6.050 82.001 1.00 52.25 229 MET A O 1
ATOM 1869 N N . PRO A 1 230 ? -2.689 -8.235 82.517 1.00 53.06 230 PRO A N 1
ATOM 1870 C CA . PRO A 1 230 ? -3.054 -8.044 83.914 1.00 53.06 230 PRO A CA 1
ATOM 1871 C C . PRO A 1 230 ? -1.904 -7.389 84.692 1.00 53.06 230 PRO A C 1
ATOM 1873 O O . PRO A 1 230 ? -0.739 -7.755 84.528 1.00 53.06 230 PRO A O 1
ATOM 1876 N N . SER A 1 231 ? -2.273 -6.412 85.524 1.00 50.09 231 SER A N 1
ATOM 1877 C CA . SER A 1 231 ? -1.445 -5.726 86.528 1.00 50.09 231 SER A CA 1
ATOM 1878 C C . SER A 1 231 ? -0.920 -6.655 87.615 1.00 50.09 231 SER A C 1
ATOM 1880 O O . SER A 1 231 ? -1.740 -7.484 88.077 1.00 50.09 231 SER A O 1
#

Mean predicted aligned error: 11.05 Å

Sequence (231 aa):
MCPTSSLLDDYILEVGFGRGNGVDLILERIFPGNGQYYGIELSNYMADITSSEVLDDITRTKAMFSQIGMFNFLPYNTDFFDSLFHIDVFYAWDNKYLKESCDEFYRVLKPGCPIFCAMDMQKLHRLAKYRILSKLDYDPMRYIETLEHSGFGCVKLDYKRIDKNGNLISTTDRKSREVLLIQATKPLKEKEDILPDKILEALETEIKTELKEGLNQRRNLLLNSNDEMPS

InterPro domains:
  IPR029063 S-adenosyl-L-methionine-dependent methyltransferase superfamily [G3DSA:3.40.50.150] (6-215)
  IPR029063 S-adenosyl-L-methionine-dependent methyltransferase superfamily [SSF53335] (10-159)
  IPR041698 Methyltransferase domain 25 [PF13649] (12-112)